Protein AF-A0A800DZL7-F1 (afdb_monomer_lite)

Secondary structure (DSSP, 8-state):
-HHHHHHHHHHHHHHHHHHHHHHHHHHHHHHHHHHHHTT-HHHHHHHHHHHHHT--HHHHHHHHHHHHHHHHTT-HHHHHHHHHHHH-TTSTT--HHHHHHHHHHHHHTT-HHHHHHHHHHHHHT-TTPPP-HHHHHHHHHHHHHH-HHHHHHHHHHHHHT-TTPPP-HHHHHHHHHHHHHTT-HHHHHHHHHHHHHTT-HHHHHHHHHHHHHTT-HHHHHHHHHHHHH--TTPPP-HHHHHHHHHHHHHTT-HHHHHHHHHHHHHTT-HHHHHHHHHHHHTTT-HHHHHHHHHHHHH-BTTB---HHHHHHHHHHHHHTT-GGGGG-

Radius of gyration: 31.74 Å; chains: 1; bounding box: 65×45×94 Å

Structure (mmCIF, N/CA/C/O backbone):
data_AF-A0A800DZL7-F1
#
_entry.id   AF-A0A800DZL7-F1
#
loop_
_atom_site.group_PDB
_atom_site.id
_atom_site.type_symbol
_atom_site.label_atom_id
_atom_site.label_alt_id
_atom_site.label_comp_id
_atom_site.label_asym_id
_atom_site.label_entity_id
_atom_site.label_seq_id
_atom_site.pdbx_PDB_ins_code
_atom_site.Cartn_x
_atom_site.Cartn_y
_atom_site.Cartn_z
_atom_site.occupancy
_atom_site.B_iso_or_equiv
_atom_site.auth_seq_id
_atom_site.auth_comp_id
_atom_site.auth_asym_id
_atom_site.auth_atom_id
_atom_site.pdbx_PDB_model_num
ATOM 1 N N . MET A 1 1 ? 22.123 23.730 63.804 1.00 57.53 1 MET A N 1
ATOM 2 C CA . MET A 1 1 ? 20.716 24.198 63.753 1.00 57.53 1 MET A CA 1
ATOM 3 C C . MET A 1 1 ? 20.260 24.620 62.349 1.00 57.53 1 MET A C 1
ATOM 5 O O . MET A 1 1 ? 19.325 24.005 61.858 1.00 57.53 1 MET A O 1
ATOM 9 N N . LYS A 1 2 ? 20.933 25.543 61.631 1.00 54.91 2 LYS A N 1
ATOM 10 C CA . LYS A 1 2 ? 20.527 25.976 60.264 1.00 54.91 2 LYS A CA 1
ATOM 11 C C . LYS A 1 2 ? 20.339 24.848 59.225 1.00 54.91 2 LYS A C 1
ATOM 13 O O . LYS A 1 2 ? 19.338 24.850 58.524 1.00 54.91 2 LYS A O 1
ATOM 18 N N . LYS A 1 3 ? 21.238 23.854 59.152 1.00 55.12 3 LYS A N 1
ATOM 19 C CA . LYS A 1 3 ? 21.110 22.718 58.206 1.00 55.12 3 LYS A CA 1
ATOM 20 C C . LYS A 1 3 ? 19.902 21.808 58.489 1.00 55.12 3 LYS A C 1
ATOM 22 O O . LYS A 1 3 ? 19.304 21.286 57.559 1.00 55.12 3 LYS A O 1
ATOM 27 N N . MET A 1 4 ? 19.523 21.662 59.760 1.00 58.34 4 MET A N 1
ATOM 28 C CA . MET A 1 4 ? 18.377 20.844 60.182 1.00 58.34 4 MET A CA 1
ATOM 29 C C . MET A 1 4 ? 17.045 21.539 59.857 1.00 58.34 4 MET A C 1
ATOM 31 O O . MET A 1 4 ? 16.086 20.893 59.456 1.00 58.34 4 MET A O 1
ATOM 35 N N . MET A 1 5 ? 17.019 22.873 59.950 1.00 59.81 5 MET A N 1
ATOM 36 C CA . MET A 1 5 ? 15.856 23.700 59.614 1.00 59.81 5 MET A CA 1
ATOM 37 C C . MET A 1 5 ? 15.580 23.747 58.099 1.00 59.81 5 MET A C 1
ATOM 39 O O . MET A 1 5 ? 14.427 23.688 57.687 1.00 59.81 5 MET A O 1
ATOM 43 N N . ILE A 1 6 ? 16.635 23.775 57.270 1.00 62.50 6 ILE A N 1
ATOM 44 C CA . ILE A 1 6 ? 16.523 23.716 55.799 1.00 62.50 6 ILE A CA 1
ATOM 45 C C . ILE A 1 6 ? 15.991 22.347 55.341 1.00 62.50 6 ILE A C 1
ATOM 47 O O . ILE A 1 6 ? 15.127 22.287 54.470 1.00 62.50 6 ILE A O 1
ATOM 51 N N . GLY A 1 7 ? 16.453 21.253 55.960 1.00 61.91 7 GLY A N 1
ATOM 52 C CA . GLY A 1 7 ? 15.942 19.906 55.678 1.00 61.91 7 GLY A CA 1
ATOM 53 C C . GLY A 1 7 ? 14.458 19.741 56.023 1.00 61.91 7 GLY A C 1
ATOM 54 O O . GLY A 1 7 ? 13.716 19.150 55.245 1.00 61.91 7 GLY A O 1
ATOM 55 N N . LEU A 1 8 ? 14.002 20.321 57.140 1.00 66.06 8 LEU A N 1
ATOM 56 C CA . LEU A 1 8 ? 12.592 20.274 57.542 1.00 66.06 8 LEU A CA 1
ATOM 57 C C . LEU A 1 8 ? 11.688 21.077 56.587 1.00 66.06 8 LEU A C 1
ATOM 59 O O . LEU A 1 8 ? 10.610 20.608 56.237 1.00 66.06 8 LEU A O 1
ATOM 63 N N . MET A 1 9 ? 12.134 22.252 56.122 1.00 65.31 9 MET A N 1
ATOM 64 C CA . MET A 1 9 ? 11.382 23.068 55.153 1.00 65.31 9 MET A CA 1
ATOM 65 C C . MET A 1 9 ? 11.230 22.383 53.788 1.00 65.31 9 MET A C 1
ATOM 67 O O . MET A 1 9 ? 10.150 22.447 53.211 1.00 65.31 9 MET A O 1
ATOM 71 N N . LEU A 1 10 ? 12.268 21.693 53.299 1.00 67.69 10 LEU A N 1
ATOM 72 C CA . LEU A 1 10 ? 12.213 20.935 52.038 1.00 67.69 10 LEU A CA 1
ATOM 73 C C . LEU A 1 10 ? 11.258 19.737 52.114 1.00 67.69 10 LEU A C 1
ATOM 75 O O . LEU A 1 10 ? 10.562 19.427 51.153 1.00 67.69 10 LEU A O 1
ATOM 79 N N . ILE A 1 11 ? 11.201 19.066 53.266 1.00 71.56 11 ILE A N 1
ATOM 80 C CA . ILE A 1 11 ? 10.245 17.978 53.484 1.00 71.56 11 ILE A CA 1
ATOM 81 C C . ILE A 1 11 ? 8.822 18.547 53.481 1.00 71.56 11 ILE A C 1
ATOM 83 O O . ILE A 1 11 ? 7.973 18.058 52.745 1.00 71.56 11 ILE A O 1
ATOM 87 N N . VAL A 1 12 ? 8.565 19.626 54.225 1.00 74.44 12 VAL A N 1
ATOM 88 C CA . VAL A 1 12 ? 7.239 20.264 54.265 1.00 74.44 12 VAL A CA 1
ATOM 89 C C . VAL A 1 12 ? 6.797 20.759 52.880 1.00 74.44 12 VAL A C 1
ATOM 91 O O . VAL A 1 12 ? 5.634 20.566 52.532 1.00 74.44 12 VAL A O 1
ATOM 94 N N . SER A 1 13 ? 7.694 21.319 52.057 1.00 70.44 13 SER A N 1
ATOM 95 C CA . SER A 1 13 ? 7.347 21.754 50.694 1.00 70.44 13 SER A CA 1
ATOM 96 C C . SER A 1 13 ? 7.010 20.584 49.765 1.00 70.44 13 SER A C 1
ATOM 98 O O . SER A 1 13 ? 6.027 20.663 49.038 1.00 70.44 13 SER A O 1
ATOM 100 N N . LEU A 1 14 ? 7.745 19.468 49.836 1.00 70.50 14 LEU A N 1
ATOM 101 C CA . LEU A 1 14 ? 7.450 18.257 49.053 1.00 70.50 14 LEU A CA 1
ATOM 102 C C . LEU A 1 14 ? 6.127 17.591 49.482 1.00 70.50 14 LEU A C 1
ATOM 104 O O . LEU A 1 14 ? 5.354 17.106 48.650 1.00 70.50 14 LEU A O 1
ATOM 108 N N . TYR A 1 15 ? 5.826 17.588 50.784 1.00 68.38 15 TYR A N 1
ATOM 109 C CA . TYR A 1 15 ? 4.534 17.121 51.297 1.00 68.38 15 TYR A CA 1
ATOM 110 C C . TYR A 1 15 ? 3.379 18.052 50.880 1.00 68.38 15 TYR A C 1
ATOM 112 O O . TYR A 1 15 ? 2.300 17.571 50.534 1.00 68.38 15 TYR A O 1
ATOM 120 N N . ALA A 1 16 ? 3.596 19.368 50.847 1.00 67.12 16 ALA A N 1
ATOM 121 C CA . ALA A 1 16 ? 2.608 20.331 50.360 1.00 67.12 16 ALA A CA 1
ATOM 122 C C . ALA A 1 16 ? 2.360 20.196 48.844 1.00 67.12 16 ALA A C 1
ATOM 124 O O . ALA A 1 16 ? 1.215 20.166 48.404 1.00 67.12 16 ALA A O 1
ATOM 125 N N . GLU A 1 17 ? 3.408 20.035 48.034 1.00 70.25 17 GLU A N 1
ATOM 126 C CA . GLU A 1 17 ? 3.272 19.828 46.585 1.00 70.25 17 GLU A CA 1
ATOM 127 C C . GLU A 1 17 ? 2.524 18.528 46.259 1.00 70.25 17 GLU A C 1
ATOM 129 O O . GLU A 1 17 ? 1.597 18.532 45.448 1.00 70.25 17 GLU A O 1
ATOM 134 N N . SER A 1 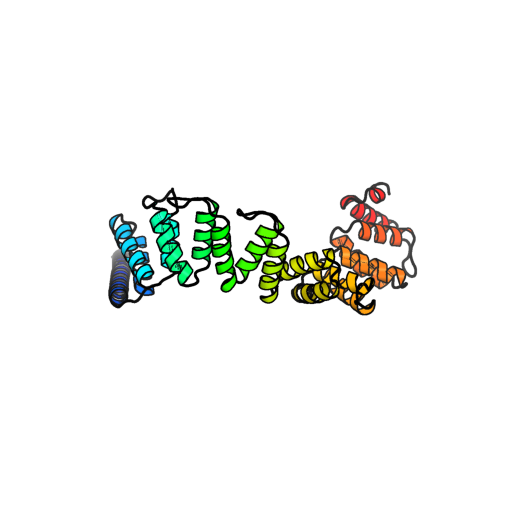18 ? 2.855 17.427 46.941 1.00 71.38 18 SER A N 1
ATOM 135 C CA . SER A 1 18 ? 2.186 16.134 46.727 1.00 71.38 18 SER A CA 1
ATOM 136 C C . SER A 1 18 ? 0.716 16.119 47.168 1.00 71.38 18 SER A C 1
ATOM 138 O O . SER A 1 18 ? -0.113 15.462 46.531 1.00 71.38 18 SER A O 1
ATOM 140 N N . THR A 1 19 ? 0.357 16.861 48.221 1.00 74.44 19 THR A N 1
ATOM 141 C CA . THR A 1 19 ? -1.041 17.005 48.667 1.00 74.44 19 THR A CA 1
ATOM 142 C C . THR A 1 19 ? -1.856 17.867 47.706 1.00 74.44 19 THR A C 1
ATOM 144 O O . THR A 1 19 ? -2.935 17.440 47.290 1.00 74.44 19 THR A O 1
ATOM 147 N N . ILE A 1 20 ? -1.310 18.999 47.252 1.00 75.50 20 ILE A N 1
ATOM 148 C CA . ILE A 1 20 ? -1.941 19.858 46.236 1.00 75.50 20 ILE A CA 1
ATOM 149 C C . ILE A 1 20 ? -2.142 19.093 44.919 1.00 75.50 20 ILE A C 1
ATOM 151 O O . ILE A 1 20 ? -3.197 19.188 44.286 1.00 75.50 20 ILE A O 1
ATOM 155 N N . GLU A 1 21 ? -1.160 18.293 44.494 1.00 76.62 21 GLU A N 1
ATOM 156 C CA . GLU A 1 21 ? -1.277 17.485 43.278 1.00 76.62 21 GLU A CA 1
ATOM 157 C C . GLU A 1 21 ? -2.386 16.424 43.399 1.00 76.62 21 GLU A C 1
ATOM 159 O O . GLU A 1 21 ? -3.139 16.189 42.446 1.00 76.62 21 GLU A O 1
ATOM 164 N N . LYS A 1 22 ? -2.527 15.802 44.575 1.00 78.12 22 LYS A N 1
ATOM 165 C CA . LYS A 1 22 ? -3.587 14.826 44.851 1.00 78.12 22 LYS A CA 1
ATOM 166 C C . LYS A 1 22 ? -4.975 15.476 44.846 1.00 78.12 22 LYS A C 1
ATOM 168 O O . LYS A 1 22 ? -5.872 14.968 44.172 1.00 78.12 22 LYS A O 1
ATOM 173 N N . GLU A 1 23 ? -5.140 16.616 45.512 1.00 79.94 23 GLU A N 1
ATOM 174 C CA . GLU A 1 23 ? -6.406 17.362 45.533 1.00 79.94 23 GLU A CA 1
ATOM 175 C C . GLU A 1 23 ? -6.825 17.8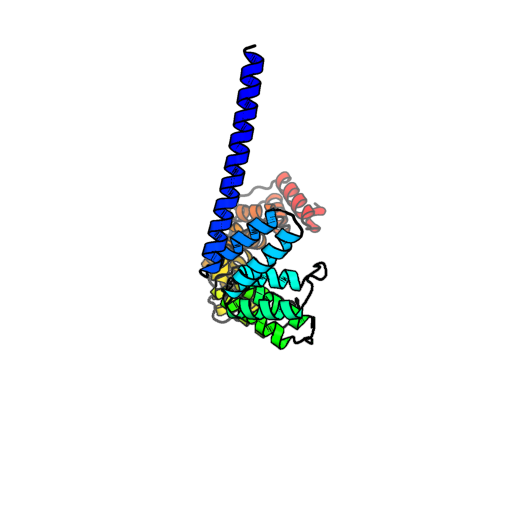31 44.135 1.00 79.94 23 GLU A C 1
ATOM 177 O O . GLU A 1 23 ? -7.992 17.701 43.751 1.00 79.94 23 GLU A O 1
ATOM 182 N N . ASN A 1 24 ? -5.871 18.308 43.331 1.00 83.50 24 ASN A N 1
ATOM 183 C CA . ASN A 1 24 ? -6.133 18.705 41.950 1.00 83.50 24 ASN A CA 1
ATOM 184 C C . ASN A 1 24 ? -6.615 17.524 41.096 1.00 83.50 24 ASN A C 1
ATOM 186 O O . ASN A 1 24 ? -7.578 17.674 40.339 1.00 83.50 24 ASN A O 1
ATOM 190 N N . LYS A 1 25 ? -6.015 16.334 41.252 1.00 84.94 25 LYS A N 1
ATOM 191 C CA . LYS A 1 25 ? -6.455 15.110 40.556 1.00 84.94 25 LYS A CA 1
ATOM 192 C C . LYS A 1 25 ? -7.877 14.698 40.951 1.00 84.94 25 LYS A C 1
ATOM 194 O O . LYS A 1 25 ? -8.654 14.307 40.080 1.00 84.94 25 LYS A O 1
ATOM 199 N N . GLU A 1 26 ? -8.241 14.811 42.228 1.00 87.88 26 GLU A N 1
ATOM 200 C CA . GLU A 1 26 ? -9.597 14.506 42.709 1.00 87.88 26 GLU A CA 1
ATOM 201 C C . GLU A 1 26 ? -10.636 15.540 42.254 1.00 87.88 26 GLU A C 1
ATOM 203 O O . GLU A 1 26 ? -11.777 15.190 41.944 1.00 87.88 26 GLU A O 1
ATOM 208 N N . ARG A 1 27 ? -10.269 16.824 42.196 1.00 90.94 27 ARG A N 1
ATOM 209 C CA . ARG A 1 27 ? -11.144 17.883 41.672 1.00 90.94 27 ARG A CA 1
ATOM 210 C C . ARG A 1 27 ? -11.401 17.706 40.176 1.00 90.94 27 ARG A C 1
ATOM 212 O O . ARG A 1 27 ? -12.535 17.858 39.730 1.00 90.94 27 ARG A O 1
ATOM 219 N N . GLU A 1 28 ? -10.364 17.363 39.419 1.00 92.00 28 GLU A N 1
ATOM 220 C CA . GLU A 1 28 ? -10.464 17.077 37.988 1.00 92.00 28 GLU A CA 1
ATOM 221 C C . GLU A 1 28 ? -11.344 15.846 37.720 1.00 92.00 28 GLU A C 1
ATOM 223 O O . GLU A 1 28 ? -12.203 15.889 36.840 1.00 92.00 28 GLU A O 1
ATOM 228 N N . LEU A 1 29 ? -11.187 14.773 38.508 1.00 93.88 29 LEU A N 1
ATOM 229 C CA . LEU A 1 29 ? -12.052 13.595 38.416 1.00 93.88 29 LEU A CA 1
ATOM 230 C C . LEU A 1 29 ? -13.522 13.972 38.639 1.00 93.88 29 LEU A C 1
ATOM 232 O O . LEU A 1 29 ? -14.341 13.706 37.763 1.00 93.88 29 LEU A O 1
ATOM 236 N N . ARG A 1 30 ? -13.837 14.678 39.733 1.00 94.88 30 ARG A N 1
ATOM 237 C CA . ARG A 1 30 ? -15.207 15.134 40.036 1.00 94.88 30 ARG A CA 1
ATOM 238 C C . ARG A 1 30 ? -15.816 15.978 38.916 1.00 94.88 30 ARG A C 1
ATOM 240 O O . ARG A 1 30 ? -17.006 15.863 38.625 1.00 94.88 30 ARG A O 1
ATOM 247 N N . LEU A 1 31 ? -15.008 16.814 38.263 1.00 96.44 31 LEU A N 1
ATOM 248 C CA . LEU A 1 31 ? -15.451 17.592 37.108 1.00 96.44 31 LEU A CA 1
ATOM 249 C C . LEU A 1 31 ? -15.840 16.686 35.931 1.00 96.44 31 LEU A C 1
ATOM 251 O O . LEU A 1 31 ? -16.897 16.889 35.332 1.00 96.44 31 LEU A O 1
ATOM 255 N N . TYR A 1 32 ? -15.021 15.682 35.610 1.00 97.31 32 TYR A N 1
ATOM 256 C CA . TYR A 1 32 ? -15.339 14.728 34.547 1.00 97.31 32 TYR A CA 1
ATOM 257 C C . TYR A 1 32 ? -16.573 13.885 34.862 1.00 97.31 32 TYR A C 1
ATOM 259 O O . TYR A 1 32 ? -17.380 13.637 33.970 1.00 97.31 32 TYR A O 1
ATOM 267 N N . GLU A 1 33 ? -16.757 13.471 36.114 1.00 97.31 33 GLU A N 1
ATOM 268 C CA . GLU A 1 33 ? -17.947 12.726 36.531 1.00 97.31 33 GLU A CA 1
ATOM 269 C C . GLU A 1 33 ? -19.221 13.545 36.341 1.00 97.31 33 GLU A C 1
ATOM 271 O O . GLU A 1 33 ? -20.186 13.049 35.759 1.00 97.31 33 GLU A O 1
ATOM 276 N N . LYS A 1 34 ? -19.200 14.814 36.762 1.00 97.62 34 LYS A N 1
ATOM 277 C CA . LYS A 1 34 ? -20.323 15.734 36.575 1.00 97.62 34 LYS A CA 1
ATOM 278 C C . LYS A 1 34 ? -20.653 15.918 35.093 1.00 97.62 34 LYS A C 1
ATOM 280 O O . LYS A 1 34 ? -21.787 15.707 34.682 1.00 97.62 34 LYS A O 1
ATOM 285 N N . GLN A 1 35 ? -19.654 16.230 34.271 1.00 97.81 35 GLN A N 1
ATOM 286 C CA . GLN A 1 35 ? -19.853 16.398 32.828 1.00 97.81 35 GLN A CA 1
ATOM 287 C C . GLN A 1 35 ? -20.337 15.105 32.155 1.00 97.81 35 GLN A C 1
ATOM 289 O O . GLN A 1 35 ? -21.132 15.148 31.220 1.00 97.81 35 GLN A O 1
ATOM 294 N N . CYS A 1 36 ? -19.884 13.943 32.629 1.00 97.69 36 CYS A N 1
ATOM 295 C CA . CYS A 1 36 ? -20.374 12.654 32.155 1.00 97.69 36 CYS A CA 1
ATOM 296 C C . CYS A 1 36 ? -21.868 12.465 32.461 1.00 97.69 36 CYS A C 1
ATOM 298 O O . CYS A 1 36 ? -22.617 12.014 31.596 1.00 97.69 36 CYS A O 1
ATOM 300 N N . GLN A 1 37 ? -22.319 12.841 33.663 1.00 96.44 37 GLN A N 1
ATOM 301 C CA . GLN A 1 37 ? -23.742 12.822 34.031 1.00 96.44 37 GLN A CA 1
ATOM 302 C C . GLN A 1 37 ? -24.576 13.784 33.173 1.00 96.44 37 GLN A C 1
ATOM 304 O O . GLN A 1 37 ? -25.724 13.485 32.865 1.00 96.44 37 GLN A O 1
ATOM 309 N N . GLU A 1 38 ? -23.979 14.889 32.728 1.00 97.06 38 GLU A N 1
ATOM 310 C CA . GLU A 1 38 ? -24.576 15.858 31.797 1.00 97.06 38 GLU A CA 1
ATOM 311 C C . GLU A 1 38 ? -24.555 15.385 30.325 1.00 97.06 38 GLU A C 1
ATOM 313 O O . GLU A 1 38 ? -24.926 16.135 29.425 1.00 97.06 38 GLU A O 1
ATOM 318 N N . GLY A 1 39 ? -24.134 14.143 30.051 1.00 96.62 39 GLY A N 1
ATOM 319 C CA . GLY A 1 39 ? -24.156 13.550 28.710 1.00 96.62 39 GLY A CA 1
ATOM 320 C C . GLY A 1 39 ? -22.896 13.800 27.875 1.00 96.62 39 GLY A C 1
ATOM 321 O O . GLY A 1 39 ? -22.897 13.559 26.668 1.00 96.62 39 GLY A O 1
ATOM 322 N N . ASN A 1 40 ? -21.794 14.253 28.480 1.00 97.75 40 ASN A N 1
ATOM 323 C CA . ASN A 1 40 ? -20.531 14.429 27.767 1.00 97.75 40 ASN A CA 1
ATOM 324 C C . ASN A 1 40 ? -19.749 13.105 27.668 1.00 97.75 40 ASN A C 1
ATOM 326 O O . ASN A 1 40 ? -19.073 12.681 28.610 1.00 97.75 40 ASN A O 1
ATOM 330 N N . ALA A 1 41 ? -19.777 12.486 26.484 1.00 97.19 41 ALA A N 1
ATOM 331 C CA . ALA A 1 41 ? -19.113 11.209 26.219 1.00 97.19 41 ALA A CA 1
ATOM 332 C C . ALA A 1 41 ? -17.593 11.240 26.473 1.00 97.19 41 ALA A C 1
ATOM 334 O O . ALA A 1 41 ? -17.028 10.289 27.023 1.00 97.19 41 ALA A O 1
ATOM 335 N N . THR A 1 42 ? -16.934 12.359 26.140 1.00 97.12 42 THR A N 1
ATOM 336 C CA . THR A 1 42 ? -15.489 12.544 26.351 1.00 97.12 42 THR A CA 1
ATOM 337 C C . THR A 1 42 ? -15.163 12.647 27.839 1.00 97.12 42 THR A C 1
ATOM 339 O O . THR A 1 42 ? -14.147 12.117 28.290 1.00 97.12 42 THR A O 1
ATOM 342 N N . ALA A 1 43 ? -16.018 13.302 28.625 1.00 97.56 43 ALA A N 1
ATOM 343 C CA . ALA A 1 43 ? -15.852 13.372 30.070 1.00 97.56 43 ALA A CA 1
ATOM 344 C C . ALA A 1 43 ? -16.026 11.994 30.722 1.00 97.56 43 ALA A C 1
ATOM 346 O O . ALA A 1 43 ? -15.202 11.616 31.553 1.00 97.56 43 ALA A O 1
ATOM 347 N N . CYS A 1 44 ? -17.003 11.195 30.272 1.00 98.00 44 CYS A N 1
ATOM 348 C CA . CYS A 1 44 ? -17.133 9.801 30.704 1.00 98.00 44 CYS A CA 1
ATOM 349 C C . CYS A 1 44 ? -15.857 8.998 30.413 1.00 98.00 44 CYS A C 1
ATOM 351 O O . CYS A 1 44 ? -15.335 8.322 31.299 1.00 98.00 44 CYS A O 1
ATOM 353 N N . TYR A 1 45 ? -15.296 9.120 29.205 1.00 97.38 45 TYR A N 1
ATOM 354 C CA . TYR A 1 45 ? -14.030 8.471 28.862 1.00 97.38 45 TYR A CA 1
ATOM 355 C C . TYR A 1 45 ? -12.885 8.905 29.791 1.00 97.38 45 TYR A C 1
ATOM 357 O O . TYR A 1 45 ? -12.170 8.060 30.336 1.00 97.38 45 TYR A O 1
ATOM 365 N N . LYS A 1 46 ? -12.725 10.215 30.019 1.00 97.00 46 LYS A N 1
ATOM 366 C CA . 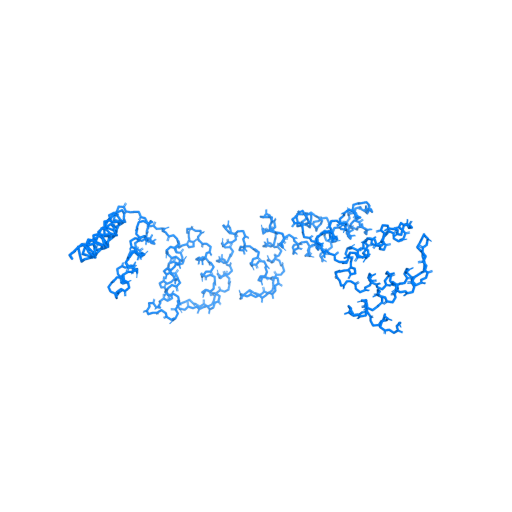LYS A 1 46 ? -11.668 10.762 30.883 1.00 97.00 46 LYS A CA 1
ATOM 367 C C . LYS A 1 46 ? -11.812 10.314 32.340 1.00 97.00 46 LYS A C 1
ATOM 369 O O . LYS A 1 46 ? -10.806 9.940 32.945 1.00 97.00 46 LYS A O 1
ATOM 374 N N . ALA A 1 47 ? -13.031 10.282 32.879 1.00 96.81 47 ALA A N 1
ATOM 375 C CA . ALA A 1 47 ? -13.306 9.718 34.200 1.00 96.81 47 ALA A CA 1
ATOM 376 C C . ALA A 1 47 ? -12.891 8.237 34.260 1.00 96.81 47 ALA A C 1
ATOM 378 O O . ALA A 1 47 ? -12.144 7.837 35.154 1.00 96.81 47 ALA A O 1
ATOM 379 N N . GLY A 1 48 ? -13.262 7.440 33.251 1.00 95.69 48 GLY A N 1
ATOM 380 C CA . GLY A 1 48 ? -12.864 6.033 33.167 1.00 95.69 48 GLY A CA 1
ATOM 381 C C . GLY A 1 48 ? -11.343 5.823 33.128 1.00 95.69 48 GLY A C 1
ATOM 382 O O . GLY A 1 48 ? -10.814 4.935 33.802 1.00 95.69 48 GLY A O 1
ATOM 383 N N . VAL A 1 49 ? -10.604 6.675 32.411 1.00 94.94 49 VAL A N 1
ATOM 384 C CA . VAL A 1 49 ? -9.129 6.647 32.400 1.00 94.94 49 VAL A CA 1
ATOM 385 C C . VAL A 1 49 ? -8.553 6.949 33.786 1.00 94.94 49 VAL A C 1
ATOM 387 O O . VAL A 1 49 ? -7.658 6.239 34.241 1.00 94.94 49 VAL A O 1
ATOM 390 N N . LYS A 1 50 ? -9.079 7.954 34.496 1.00 94.19 50 LYS A N 1
ATOM 391 C CA . LYS A 1 50 ? -8.617 8.298 35.852 1.00 94.19 50 LYS A CA 1
ATOM 392 C C . LYS A 1 50 ? -8.838 7.145 36.833 1.00 94.19 50 LYS A C 1
ATOM 394 O O . LYS A 1 50 ? -7.921 6.818 37.579 1.00 94.19 50 LYS A O 1
ATOM 399 N N . TYR A 1 51 ? -9.991 6.482 36.770 1.00 93.56 51 TYR A N 1
ATOM 400 C CA . TYR A 1 51 ? -10.271 5.287 37.570 1.00 93.56 51 TYR A CA 1
ATOM 401 C C . TYR A 1 51 ? -9.378 4.092 37.210 1.00 93.56 51 TYR A C 1
ATOM 403 O O . TYR A 1 51 ? -8.941 3.360 38.095 1.00 93.56 51 TYR A O 1
ATOM 411 N N . THR A 1 52 ? -9.028 3.926 35.931 1.00 90.56 52 THR A N 1
ATOM 412 C CA . THR A 1 52 ? -8.065 2.897 35.499 1.00 90.56 52 THR A CA 1
ATOM 413 C C . THR A 1 52 ? -6.684 3.139 36.115 1.00 90.56 52 THR A C 1
ATOM 415 O O . THR A 1 52 ? -6.044 2.202 36.592 1.00 90.56 52 THR A O 1
ATOM 418 N N . ASN A 1 53 ? -6.248 4.401 36.165 1.00 88.25 53 ASN A N 1
ATOM 419 C CA . ASN A 1 53 ? -4.937 4.792 36.688 1.00 88.25 53 ASN A CA 1
ATOM 420 C C . ASN A 1 53 ? -4.792 4.614 38.206 1.00 88.25 53 ASN A C 1
ATOM 422 O O . ASN A 1 53 ? -3.671 4.606 38.702 1.00 88.25 53 ASN A O 1
ATOM 426 N N . GLN A 1 54 ? -5.893 4.449 38.946 1.00 87.94 54 GLN A N 1
ATOM 427 C CA . GLN A 1 54 ? -5.838 4.103 40.371 1.00 87.94 54 GLN A CA 1
ATOM 428 C C . GLN A 1 54 ? -5.340 2.668 40.603 1.00 87.94 54 GLN A C 1
ATOM 430 O O . GLN A 1 54 ? -4.969 2.331 41.722 1.00 87.94 54 GLN A O 1
ATOM 435 N N . ALA A 1 55 ? -5.333 1.819 39.566 1.00 85.00 55 ALA A N 1
ATOM 436 C CA . ALA A 1 55 ? -4.840 0.440 39.598 1.00 85.00 55 ALA A CA 1
ATOM 437 C C . ALA A 1 55 ? -5.498 -0.481 40.654 1.00 85.00 55 ALA A C 1
ATOM 439 O O . ALA A 1 55 ? -5.002 -1.575 40.923 1.00 85.00 55 ALA A O 1
ATOM 440 N N . THR A 1 56 ? -6.652 -0.099 41.208 1.00 90.19 56 THR A N 1
ATOM 441 C CA . THR A 1 56 ? -7.432 -0.927 42.140 1.00 90.19 56 THR A CA 1
ATOM 442 C C . THR A 1 56 ? -8.426 -1.827 41.394 1.00 90.19 56 THR A C 1
ATOM 444 O O . THR A 1 56 ? -8.746 -1.611 40.221 1.00 90.19 56 THR A O 1
ATOM 447 N N . ILE A 1 57 ? -8.914 -2.888 42.048 1.00 86.31 57 ILE A N 1
ATOM 448 C CA . ILE A 1 57 ? -9.977 -3.744 41.483 1.00 86.31 57 ILE A CA 1
ATOM 449 C C . ILE A 1 57 ? -11.264 -2.928 41.300 1.00 86.31 57 ILE A C 1
ATOM 451 O O . ILE A 1 57 ? -11.855 -2.947 40.221 1.00 86.31 57 ILE A O 1
ATOM 455 N N . GLU A 1 58 ? -11.642 -2.161 42.322 1.00 90.62 58 GLU A N 1
ATOM 456 C CA . GLU A 1 58 ? -12.810 -1.280 42.302 1.00 90.62 58 GLU A CA 1
ATOM 457 C C . GLU A 1 58 ? -12.677 -0.181 41.243 1.00 90.62 58 GLU A C 1
ATOM 459 O O . GLU A 1 58 ? -13.569 -0.014 40.417 1.00 90.62 58 GLU A O 1
ATOM 464 N N . GLY A 1 59 ? -11.520 0.485 41.162 1.00 89.69 59 GLY A N 1
ATOM 465 C CA . GLY A 1 59 ? -11.246 1.498 40.143 1.00 89.69 59 GLY A CA 1
ATOM 466 C C . GLY A 1 59 ? -11.370 0.934 38.729 1.00 89.69 59 GLY A C 1
ATOM 467 O O . GLY A 1 59 ? -12.004 1.540 37.872 1.00 89.69 59 GLY A O 1
ATOM 468 N N . ARG A 1 60 ? -10.876 -0.284 38.474 1.00 88.69 60 ARG A N 1
ATOM 469 C CA . ARG A 1 60 ? -11.069 -0.952 37.175 1.00 88.69 60 ARG A CA 1
ATOM 470 C C . ARG A 1 60 ? -12.535 -1.287 36.880 1.00 88.69 60 ARG A C 1
ATOM 472 O O . ARG A 1 60 ? -12.933 -1.234 35.716 1.00 88.69 60 ARG A O 1
ATOM 479 N N . ALA A 1 61 ? -13.336 -1.637 37.886 1.00 91.19 61 ALA A N 1
ATOM 480 C CA . ALA A 1 61 ? -14.771 -1.863 37.713 1.00 91.19 61 ALA A CA 1
ATOM 481 C C . ALA A 1 61 ? -15.509 -0.550 37.401 1.00 91.19 61 ALA A C 1
ATOM 483 O O . ALA A 1 61 ? -16.236 -0.479 36.411 1.00 91.19 61 ALA A O 1
ATOM 484 N N . THR A 1 62 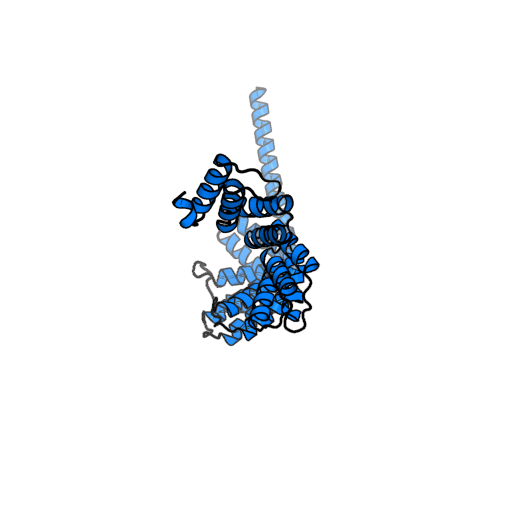? -15.242 0.507 38.167 1.00 94.62 62 THR A N 1
ATOM 485 C CA . THR A 1 62 ? -15.822 1.842 37.968 1.00 94.62 62 THR A CA 1
ATOM 486 C C . THR A 1 62 ? -15.425 2.433 36.618 1.00 94.62 62 THR A C 1
ATOM 488 O O . THR A 1 62 ? -16.277 2.949 35.893 1.00 94.62 62 THR A O 1
ATOM 491 N N . ALA A 1 63 ? -14.161 2.276 36.214 1.00 94.88 63 ALA A N 1
ATOM 492 C CA . ALA A 1 63 ? -13.684 2.678 34.896 1.00 94.88 63 ALA A CA 1
ATOM 493 C C . ALA A 1 63 ? -14.506 2.048 33.769 1.00 94.88 63 ALA A C 1
ATOM 495 O O . ALA A 1 63 ? -14.883 2.725 32.814 1.00 94.88 63 ALA A O 1
ATOM 496 N N . PHE A 1 64 ? -14.820 0.759 33.902 1.00 94.50 64 PHE A N 1
ATOM 497 C CA . PHE A 1 64 ? -15.595 0.024 32.913 1.00 94.50 64 PHE A CA 1
ATOM 498 C C . PHE A 1 64 ? -17.034 0.547 32.796 1.00 94.50 64 PHE A C 1
ATOM 500 O O . PHE A 1 64 ? -17.538 0.692 31.685 1.00 94.50 64 PHE A O 1
ATOM 507 N N . THR A 1 65 ? -17.662 0.922 33.914 1.00 96.06 65 THR A N 1
ATOM 508 C CA . THR A 1 65 ? -18.973 1.595 33.923 1.00 96.06 65 THR A CA 1
ATOM 509 C C . THR A 1 65 ? -18.925 2.936 33.189 1.00 96.06 65 THR A C 1
ATOM 511 O O . THR A 1 65 ? -19.810 3.239 32.389 1.00 96.06 65 THR A O 1
ATOM 514 N N . PHE A 1 66 ? -17.880 3.737 33.412 1.00 97.88 66 PHE A N 1
ATOM 515 C CA . PHE A 1 66 ? -17.693 5.008 32.707 1.00 97.88 66 PHE A CA 1
ATOM 516 C C . PHE A 1 66 ? -17.435 4.827 31.208 1.00 97.88 66 PHE A C 1
ATOM 518 O O . PHE A 1 66 ? -17.954 5.599 30.402 1.00 97.88 66 PHE A O 1
ATOM 525 N N . PHE A 1 67 ? -16.683 3.797 30.814 1.00 97.69 67 PHE A N 1
ATOM 526 C CA . PHE A 1 67 ? -16.493 3.474 29.402 1.00 97.69 67 PHE A CA 1
ATOM 527 C C . PHE A 1 67 ? -17.801 3.050 28.733 1.00 97.69 67 PHE A C 1
ATOM 529 O O . PHE A 1 67 ? -18.072 3.506 27.624 1.00 97.69 67 PHE A O 1
ATOM 536 N N . HIS A 1 68 ? -18.638 2.246 29.397 1.00 97.31 68 HIS A N 1
ATOM 537 C CA . HIS A 1 68 ? -19.969 1.912 28.877 1.00 97.31 68 HIS A CA 1
ATOM 538 C C . HIS A 1 68 ? -20.827 3.160 28.694 1.00 97.31 68 HIS A C 1
ATOM 540 O O . HIS A 1 68 ? -21.307 3.380 27.593 1.00 97.31 68 HIS A O 1
ATOM 546 N N . LYS A 1 69 ? -20.893 4.058 29.687 1.00 97.88 69 LYS A N 1
ATOM 547 C CA . LYS A 1 69 ? -21.605 5.343 29.542 1.00 97.88 69 LYS A CA 1
ATOM 548 C C . LYS A 1 69 ? -21.082 6.190 28.378 1.00 97.88 69 LYS A C 1
ATOM 550 O O . LYS A 1 69 ? -21.864 6.764 27.629 1.00 97.88 69 LYS A O 1
ATOM 555 N N . SER A 1 70 ? -19.762 6.264 28.209 1.00 98.00 70 SER A N 1
ATOM 556 C CA . SER A 1 70 ? -19.137 6.968 27.082 1.00 98.00 70 SER A CA 1
ATOM 557 C C . SER A 1 70 ? -19.567 6.365 25.739 1.00 98.00 70 SER A C 1
ATOM 559 O O . SER A 1 70 ? -19.996 7.088 24.839 1.00 98.00 70 SER A O 1
ATOM 561 N N . CYS A 1 71 ? -19.548 5.035 25.633 1.00 97.81 71 CYS A N 1
ATOM 562 C CA . CYS A 1 71 ? -20.050 4.323 24.465 1.00 97.81 71 CYS A CA 1
ATOM 563 C C . CYS A 1 71 ? -21.564 4.521 24.257 1.00 97.81 71 CYS A C 1
ATOM 565 O O . CYS A 1 71 ? -22.027 4.689 23.126 1.00 97.81 71 CYS A O 1
ATOM 567 N N . ASP A 1 72 ? -22.359 4.534 25.327 1.00 97.12 72 ASP A N 1
ATOM 568 C CA . ASP A 1 72 ? -23.800 4.794 25.297 1.00 97.12 72 ASP A CA 1
ATOM 569 C C . ASP A 1 72 ? -24.108 6.158 24.680 1.00 97.12 72 ASP A C 1
ATOM 571 O O . ASP A 1 72 ? -24.987 6.251 23.824 1.00 97.12 72 ASP A O 1
ATOM 575 N N . LEU A 1 73 ? -23.265 7.147 24.982 1.00 97.38 73 LEU A N 1
ATOM 576 C CA . LEU A 1 73 ? -23.249 8.496 24.412 1.00 97.38 73 LEU A CA 1
ATOM 577 C C . LEU A 1 73 ? -22.560 8.595 23.033 1.00 97.38 73 LEU A C 1
ATOM 579 O O . LEU A 1 73 ? -22.154 9.679 22.619 1.00 97.38 73 LEU A O 1
ATOM 583 N N . ASN A 1 74 ? -22.458 7.481 22.302 1.00 96.69 74 ASN A N 1
ATOM 584 C CA . ASN A 1 74 ? -21.950 7.388 20.928 1.00 96.69 74 ASN A CA 1
ATOM 585 C C . ASN A 1 74 ? -20.451 7.699 20.744 1.00 96.69 74 ASN A C 1
ATOM 587 O O . ASN A 1 74 ? -20.025 7.994 19.626 1.00 96.69 74 ASN A O 1
ATOM 591 N N . ASP A 1 75 ? -19.625 7.577 21.789 1.00 97.38 75 ASP A N 1
ATOM 592 C CA . ASP A 1 75 ? -18.166 7.572 21.621 1.00 97.38 75 ASP A CA 1
ATOM 593 C C . ASP A 1 75 ? -17.724 6.270 20.930 1.00 97.38 75 ASP A C 1
ATOM 595 O O . ASP A 1 75 ? -17.548 5.220 21.561 1.00 97.38 75 ASP A O 1
ATOM 599 N N . THR A 1 76 ? -17.561 6.328 19.604 1.00 96.38 76 THR A N 1
ATOM 600 C CA . THR A 1 76 ? -17.228 5.146 18.797 1.00 96.38 76 THR A CA 1
ATOM 601 C C . THR A 1 76 ? -15.874 4.560 19.163 1.00 96.38 76 THR A C 1
ATOM 603 O O . THR A 1 76 ? -15.716 3.339 19.159 1.00 96.38 76 THR A O 1
ATOM 606 N N . TYR A 1 77 ? -14.905 5.401 19.536 1.00 95.44 77 TYR A N 1
ATOM 607 C CA . TYR A 1 77 ? -13.576 4.955 19.936 1.00 95.44 77 TYR A CA 1
ATOM 608 C C . TYR A 1 77 ? -13.658 4.091 21.197 1.00 95.44 77 TYR A C 1
ATOM 610 O O . TYR A 1 77 ? -13.068 3.004 21.245 1.00 95.44 77 TYR A O 1
ATOM 618 N N . VAL A 1 78 ? -14.431 4.530 22.194 1.00 97.44 78 VAL A N 1
ATOM 619 C CA . VAL A 1 78 ? -14.634 3.766 23.430 1.00 97.44 78 VAL A CA 1
ATOM 620 C C . VAL A 1 78 ? -15.468 2.513 23.185 1.00 97.44 78 VAL A C 1
ATOM 622 O O . VAL A 1 78 ? -15.062 1.441 23.634 1.00 97.44 78 VAL A O 1
ATOM 625 N N . CYS A 1 79 ? -16.560 2.599 22.421 1.00 97.88 79 CYS A N 1
ATOM 626 C CA . CYS A 1 79 ? -17.355 1.430 22.032 1.00 97.88 79 CYS A CA 1
ATOM 627 C C . CYS A 1 79 ? -16.501 0.349 21.347 1.00 97.88 79 CYS A C 1
ATOM 629 O O . CYS A 1 79 ? -16.550 -0.819 21.730 1.00 97.88 79 CYS A O 1
ATOM 631 N N . THR A 1 80 ? -15.658 0.732 20.385 1.00 96.94 80 THR A N 1
ATOM 632 C CA . THR A 1 80 ? -14.756 -0.187 19.673 1.00 96.94 80 THR A CA 1
ATOM 633 C C . THR A 1 80 ? -13.719 -0.798 20.620 1.00 96.94 80 THR A C 1
ATOM 635 O O . THR A 1 80 ? -13.375 -1.975 20.504 1.00 96.94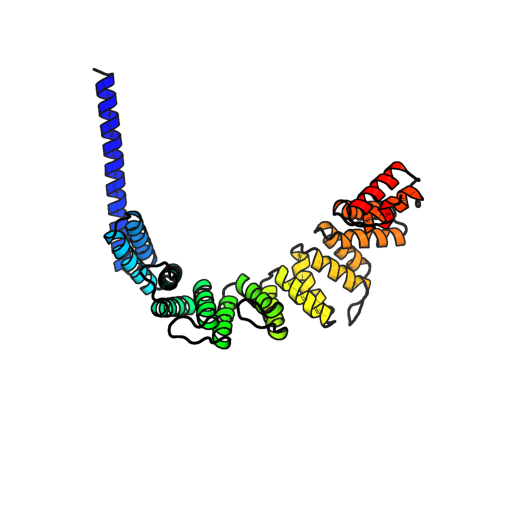 80 THR A O 1
ATOM 638 N N . LYS A 1 81 ? -13.218 -0.033 21.597 1.00 95.94 81 LYS A N 1
ATOM 639 C CA . LYS A 1 81 ? -12.265 -0.535 22.599 1.00 95.94 81 LYS A CA 1
ATOM 640 C C . LYS A 1 81 ? -12.920 -1.507 23.588 1.00 95.94 81 LYS A C 1
ATOM 642 O O . LYS A 1 81 ? -12.306 -2.514 23.950 1.00 95.94 81 LYS A O 1
ATOM 647 N N . LEU A 1 82 ? -14.160 -1.240 23.993 1.00 96.75 82 LEU A N 1
ATOM 648 C CA . LEU A 1 82 ? -14.964 -2.172 24.781 1.00 96.75 82 LEU A CA 1
ATOM 649 C C . LEU A 1 82 ? -15.226 -3.457 23.996 1.00 96.75 82 LEU A C 1
ATOM 651 O O . LEU A 1 82 ? -14.982 -4.535 24.527 1.00 96.75 82 LEU A O 1
ATOM 655 N N . ALA A 1 83 ? -15.619 -3.355 22.725 1.00 97.19 83 ALA A N 1
ATOM 656 C CA . ALA A 1 83 ? -15.840 -4.512 21.864 1.00 97.19 83 ALA A CA 1
ATOM 657 C C . ALA A 1 83 ? -14.597 -5.415 21.785 1.00 97.19 83 ALA A C 1
ATOM 659 O O . ALA A 1 83 ? -14.695 -6.617 22.018 1.00 97.19 83 ALA A O 1
ATOM 660 N N . ARG A 1 84 ? -13.403 -4.839 21.594 1.00 95.44 84 ARG A N 1
ATOM 661 C CA . ARG A 1 84 ? -12.126 -5.584 21.626 1.00 95.44 84 ARG A CA 1
ATOM 662 C C . ARG A 1 84 ? -11.840 -6.244 22.975 1.00 95.44 84 ARG A C 1
ATOM 664 O O . ARG A 1 84 ? -11.274 -7.330 23.032 1.00 95.44 84 ARG A O 1
ATOM 671 N N . THR A 1 85 ? -12.226 -5.590 24.071 1.00 94.44 85 THR A N 1
ATOM 672 C CA . THR A 1 85 ? -12.079 -6.147 25.428 1.00 94.44 85 THR A CA 1
ATOM 673 C C . THR A 1 85 ? -12.986 -7.360 25.630 1.00 94.44 85 THR A C 1
ATOM 675 O O . THR A 1 85 ? -12.586 -8.313 26.292 1.00 94.44 85 THR A O 1
ATOM 678 N N . TYR A 1 86 ? -14.189 -7.322 25.058 1.00 95.81 86 TYR A N 1
ATOM 679 C CA . TYR A 1 86 ? -15.141 -8.428 25.060 1.00 95.81 86 TYR A CA 1
ATOM 680 C C . TYR A 1 86 ? -14.764 -9.550 24.077 1.00 95.81 86 TYR A C 1
ATOM 682 O O . TYR A 1 86 ? -15.075 -10.708 24.319 1.00 95.81 86 TYR A O 1
ATOM 690 N N . GLU A 1 87 ? -14.074 -9.229 22.985 1.00 93.19 87 GLU A N 1
ATOM 691 C CA . GLU A 1 87 ? -13.619 -10.193 21.975 1.00 93.19 87 GLU A CA 1
ATOM 692 C C . GLU A 1 87 ? -12.377 -10.985 22.408 1.00 93.19 87 GLU A C 1
ATOM 694 O O . GLU A 1 87 ? -12.216 -12.143 22.032 1.00 93.19 87 GLU A O 1
ATOM 699 N N . SER A 1 88 ? -11.489 -10.374 23.195 1.00 90.38 88 SER A N 1
ATOM 700 C CA . SER A 1 88 ? -10.240 -11.010 23.618 1.00 90.38 88 SER A CA 1
ATOM 701 C C . SER A 1 88 ? -10.500 -12.178 24.570 1.00 90.38 88 SER A C 1
ATOM 703 O O . SER A 1 88 ? -10.952 -11.976 25.695 1.00 90.38 88 SER A O 1
ATOM 705 N N . ASN A 1 89 ? -10.149 -13.395 24.156 1.00 83.00 89 ASN A N 1
ATOM 706 C CA . ASN A 1 89 ? -10.239 -14.604 24.986 1.00 83.00 89 ASN A CA 1
ATOM 707 C C . ASN A 1 89 ? -9.327 -14.575 26.232 1.00 83.00 89 ASN A C 1
ATOM 709 O O . ASN A 1 89 ? -9.527 -15.355 27.156 1.00 83.00 89 ASN A O 1
ATOM 713 N N . LEU A 1 90 ? -8.353 -13.660 26.283 1.00 82.25 90 LEU A N 1
ATOM 714 C CA . LEU A 1 90 ? -7.499 -13.410 27.451 1.00 82.25 90 LEU A CA 1
ATOM 715 C C . LEU A 1 90 ? -8.143 -12.452 28.468 1.00 82.25 90 LEU A C 1
ATOM 717 O O . LEU A 1 90 ? -7.602 -12.219 29.549 1.00 82.25 90 LEU A O 1
ATOM 721 N N . SER A 1 91 ? -9.276 -11.847 28.116 1.00 83.38 91 SER A N 1
ATOM 722 C CA . SER A 1 91 ? -10.018 -10.943 28.983 1.00 83.38 91 SER A CA 1
ATOM 723 C C . SER A 1 91 ? -10.876 -11.733 29.964 1.00 83.38 91 SER A C 1
ATOM 725 O O . SER A 1 91 ? -11.666 -12.585 29.567 1.00 83.38 91 SER A O 1
ATOM 727 N N . THR A 1 92 ? -10.847 -11.360 31.246 1.00 86.94 92 THR A N 1
ATOM 728 C CA . THR A 1 92 ? -11.830 -11.852 32.234 1.00 86.94 92 THR A CA 1
ATOM 729 C C . THR A 1 92 ? -13.263 -11.414 31.916 1.00 86.94 92 THR A C 1
ATOM 731 O O . THR A 1 92 ? -14.208 -11.843 32.572 1.00 86.94 92 THR A O 1
ATOM 734 N N . ARG A 1 93 ? -13.426 -10.530 30.925 1.00 87.88 93 ARG A N 1
ATOM 735 C CA . ARG A 1 93 ? -14.703 -10.041 30.414 1.00 87.88 93 ARG A CA 1
ATOM 736 C C . ARG A 1 93 ? -15.002 -10.581 29.017 1.00 87.88 93 ARG A C 1
ATOM 738 O O . ARG A 1 93 ? -15.746 -9.924 28.308 1.00 87.88 93 ARG A O 1
ATOM 745 N N . TYR A 1 94 ? -14.408 -11.695 28.596 1.00 91.62 94 TYR A N 1
ATOM 746 C CA . TYR A 1 94 ? -14.713 -12.301 27.301 1.00 91.62 94 TYR A CA 1
ATOM 747 C C . TYR A 1 94 ? -16.223 -12.571 27.158 1.00 91.62 94 TYR A C 1
ATOM 749 O O . TYR A 1 94 ? -16.819 -13.264 27.979 1.00 91.62 94 TYR A O 1
ATOM 757 N N . ASP A 1 95 ? -16.835 -11.979 26.135 1.00 95.19 95 ASP A N 1
ATOM 758 C CA . ASP A 1 95 ? -18.233 -12.157 25.733 1.00 95.19 95 ASP A CA 1
ATOM 759 C C . ASP A 1 95 ? -18.373 -11.659 24.289 1.00 95.19 95 ASP A C 1
ATOM 761 O O . ASP A 1 95 ? -18.619 -10.480 24.010 1.00 95.19 95 ASP A O 1
ATOM 765 N N . ILE A 1 96 ? -18.159 -12.566 23.342 1.00 94.44 96 ILE A N 1
ATOM 766 C CA . ILE A 1 96 ? -18.150 -12.240 21.915 1.00 94.44 96 ILE A CA 1
ATOM 767 C C . ILE A 1 96 ? -19.495 -11.672 21.429 1.00 94.44 96 ILE A C 1
ATOM 769 O O . ILE A 1 96 ? -19.509 -10.803 20.561 1.00 94.44 96 ILE A O 1
ATOM 773 N N . ASN A 1 97 ? -20.624 -12.052 22.032 1.00 94.94 97 ASN A N 1
ATOM 774 C CA . ASN A 1 97 ? -21.938 -11.537 21.640 1.00 94.94 97 ASN A CA 1
ATOM 775 C C . ASN A 1 97 ? -22.118 -10.072 22.068 1.00 94.94 97 ASN A C 1
ATOM 777 O O . ASN A 1 97 ? -22.597 -9.246 21.282 1.00 94.94 97 ASN A O 1
ATOM 781 N N . LYS A 1 98 ? -21.643 -9.697 23.266 1.00 95.44 98 LYS A N 1
ATOM 782 C CA . LYS A 1 98 ? -21.548 -8.278 23.658 1.00 95.44 98 LYS A CA 1
ATOM 783 C C . LYS A 1 98 ? -20.599 -7.499 22.753 1.00 95.44 98 LYS A C 1
ATOM 785 O O . LYS A 1 98 ? -20.905 -6.360 22.393 1.00 95.44 98 LYS A O 1
ATOM 790 N N . SER A 1 99 ? -19.481 -8.108 22.350 1.00 96.56 99 SER A N 1
ATOM 791 C CA . SER A 1 99 ? -18.559 -7.506 21.383 1.00 96.56 99 SER A CA 1
ATOM 792 C C . SER A 1 99 ? -19.255 -7.186 20.057 1.00 96.56 99 SER A C 1
ATOM 794 O O . SER A 1 99 ? -19.198 -6.044 19.599 1.00 96.56 99 SER A O 1
ATOM 796 N N . ILE A 1 100 ? -20.006 -8.142 19.494 1.00 96.50 100 ILE A N 1
ATOM 797 C CA . ILE A 1 100 ? -20.785 -7.957 18.260 1.00 96.50 100 ILE A CA 1
ATOM 798 C C . ILE A 1 100 ? -21.762 -6.783 18.395 1.00 96.50 100 ILE A C 1
ATOM 800 O O . ILE A 1 100 ? -21.853 -5.963 17.481 1.00 96.50 100 ILE A O 1
ATOM 804 N N . GLY A 1 101 ? -22.477 -6.664 19.519 1.00 96.25 101 GLY A N 1
ATOM 805 C CA . GLY A 1 101 ? -23.404 -5.552 19.762 1.00 96.25 101 GLY A CA 1
ATOM 806 C C . GLY A 1 101 ? -22.713 -4.183 19.748 1.00 96.25 101 GLY A C 1
ATOM 807 O O . GLY A 1 101 ? -23.161 -3.258 19.065 1.00 96.25 101 GLY A O 1
ATOM 808 N N . LEU A 1 102 ? -21.578 -4.070 20.440 1.00 97.94 102 LEU A N 1
ATOM 809 C CA . LEU A 1 102 ? -20.780 -2.842 20.499 1.00 97.94 102 LEU A CA 1
ATOM 810 C C . LEU A 1 102 ? -20.151 -2.498 19.146 1.00 97.94 102 LEU A C 1
ATOM 812 O O . LEU A 1 102 ? -20.202 -1.343 18.718 1.00 97.94 102 LEU A O 1
ATOM 816 N N . TYR A 1 103 ? -19.615 -3.492 18.434 1.00 97.38 103 TYR A N 1
ATOM 817 C CA . TYR A 1 103 ? -19.110 -3.278 17.086 1.00 97.38 103 TYR A CA 1
ATOM 818 C C . TYR A 1 103 ? -20.223 -2.866 16.119 1.00 97.38 103 TYR A C 1
ATOM 820 O O . TYR A 1 103 ? -20.011 -1.949 15.330 1.00 97.38 103 TYR A O 1
ATOM 828 N N . LYS A 1 104 ? -21.420 -3.470 16.187 1.00 96.38 104 LYS A N 1
ATOM 829 C CA . LYS A 1 104 ? -22.579 -3.057 15.371 1.00 96.38 104 LYS A CA 1
ATOM 830 C C . LYS A 1 104 ? -22.925 -1.594 15.620 1.00 96.38 104 LYS A C 1
ATOM 832 O O . LYS A 1 104 ? -23.087 -0.853 14.652 1.00 96.38 104 LYS A O 1
ATOM 837 N N . LYS A 1 105 ? -22.959 -1.167 16.887 1.00 96.94 105 LYS A N 1
ATOM 838 C CA . LYS A 1 105 ? -23.200 0.231 17.263 1.00 96.94 105 LYS A CA 1
ATOM 839 C C . LYS A 1 105 ? -22.149 1.176 16.670 1.00 96.94 105 LYS A C 1
ATOM 841 O O . LYS A 1 105 ? -22.507 2.101 15.946 1.00 96.94 105 LYS A O 1
ATOM 846 N N . SER A 1 106 ? -20.863 0.920 16.914 1.00 96.25 106 SER A N 1
ATOM 847 C CA . SER A 1 106 ? -19.770 1.742 16.373 1.00 96.25 106 SER A CA 1
ATOM 848 C C . SER A 1 106 ? -19.734 1.754 14.843 1.00 96.25 106 SER A C 1
ATOM 850 O O . SER A 1 106 ? -19.532 2.800 14.231 1.00 96.25 106 SER A O 1
ATOM 852 N N . CYS A 1 107 ? -19.959 0.605 14.205 1.00 95.19 107 CYS A N 1
ATOM 853 C CA . CYS A 1 107 ? -19.972 0.482 12.751 1.00 95.19 107 CYS A CA 1
ATOM 854 C C . CYS A 1 107 ? -21.124 1.286 12.123 1.00 95.19 107 CYS A C 1
ATOM 856 O O . CYS A 1 107 ? -20.939 1.918 11.083 1.00 95.19 107 CYS A O 1
ATOM 858 N N . LEU A 1 108 ? -22.297 1.330 12.771 1.00 95.06 108 LEU A N 1
ATOM 859 C CA . LEU A 1 108 ? -23.425 2.168 12.343 1.00 95.06 108 LEU A CA 1
ATOM 860 C C . LEU A 1 108 ? -23.068 3.665 12.360 1.00 95.06 108 LEU A C 1
ATOM 862 O O . LEU A 1 108 ? -23.525 4.426 11.511 1.00 95.06 108 LEU A O 1
ATOM 866 N N . LEU A 1 109 ? -22.191 4.060 13.283 1.00 94.06 109 LEU A N 1
ATOM 867 C CA . LEU A 1 109 ? -21.630 5.405 13.411 1.00 94.06 109 LEU A CA 1
ATOM 868 C C . LEU A 1 109 ? -20.371 5.623 12.546 1.00 94.06 109 LEU A C 1
ATOM 870 O O . LEU A 1 109 ? -19.639 6.588 12.756 1.00 94.06 109 LEU A O 1
ATOM 874 N N . LYS A 1 110 ? -20.136 4.760 11.546 1.00 92.69 110 LYS A N 1
ATOM 875 C CA . LYS A 1 110 ? -19.028 4.844 10.576 1.00 92.69 110 LYS A CA 1
ATOM 876 C C . LYS A 1 110 ? -17.631 4.682 11.192 1.00 92.69 110 LYS A C 1
ATOM 878 O O . LYS A 1 110 ? -16.652 5.222 10.680 1.00 92.69 110 LYS A O 1
ATOM 883 N N . ASP A 1 111 ? -17.504 3.909 12.270 1.00 91.62 111 ASP A N 1
ATOM 884 C CA . ASP A 1 111 ? -16.195 3.505 12.791 1.00 91.62 111 ASP A CA 1
ATOM 885 C C . ASP A 1 111 ? -15.616 2.333 11.982 1.00 91.62 111 ASP A C 1
ATOM 887 O O . ASP A 1 111 ? -16.160 1.224 11.958 1.00 91.62 111 ASP A O 1
ATOM 891 N N . ALA A 1 112 ? -14.480 2.571 11.320 1.00 89.75 112 ALA A N 1
ATOM 892 C CA . ALA A 1 112 ? -13.865 1.586 10.422 1.00 89.75 112 ALA A CA 1
ATOM 893 C C . ALA A 1 112 ? -13.318 0.375 11.156 1.00 89.75 112 ALA A C 1
ATOM 895 O O . ALA A 1 112 ? -13.431 -0.738 10.652 1.00 89.75 112 ALA A O 1
ATOM 896 N N . LYS A 1 113 ? -12.776 0.570 12.358 1.00 90.31 113 LYS A N 1
ATOM 897 C CA . LYS A 1 113 ? -12.220 -0.526 13.152 1.00 90.31 113 LYS A CA 1
ATOM 898 C C . LYS A 1 113 ? -13.331 -1.435 13.667 1.00 90.31 113 LYS A C 1
ATOM 900 O O . LYS A 1 113 ? -13.115 -2.637 13.774 1.00 90.31 113 LYS A O 1
ATOM 905 N N . ALA A 1 114 ? -14.504 -0.881 13.963 1.00 94.56 114 ALA A N 1
ATOM 906 C CA . ALA A 1 114 ? -15.658 -1.667 14.365 1.00 94.56 114 ALA A CA 1
ATOM 907 C C . ALA A 1 114 ? -16.268 -2.468 13.215 1.00 94.56 114 ALA A C 1
ATOM 909 O O . ALA A 1 114 ? -16.556 -3.650 13.386 1.00 94.56 114 ALA A O 1
ATOM 910 N N . CYS A 1 115 ? -16.439 -1.858 12.037 1.00 93.19 115 CYS A N 1
ATOM 911 C CA . CYS A 1 115 ? -16.896 -2.607 10.866 1.00 93.19 115 CYS A CA 1
ATOM 912 C C . CYS A 1 115 ? -15.878 -3.685 10.454 1.00 93.19 115 CYS A C 1
ATOM 914 O O . CYS A 1 115 ? -16.283 -4.790 10.120 1.00 93.19 115 CYS A O 1
ATOM 916 N N . GLU A 1 116 ? -14.573 -3.402 10.531 1.00 89.62 116 GLU A N 1
ATOM 917 C CA . GLU A 1 116 ? -13.509 -4.394 10.297 1.00 89.62 116 GLU A CA 1
ATOM 918 C C . GLU A 1 116 ? -13.604 -5.558 11.303 1.00 89.62 116 GLU A C 1
ATOM 920 O O . GLU A 1 116 ? -13.565 -6.715 10.897 1.00 89.62 116 GLU A O 1
ATOM 925 N N . GLY A 1 117 ? -13.833 -5.265 12.591 1.00 91.69 117 GLY A N 1
ATOM 926 C CA . GLY A 1 117 ? -14.067 -6.283 13.623 1.00 91.69 117 GLY A CA 1
ATOM 927 C C . GLY A 1 117 ? -15.270 -7.186 13.329 1.00 91.69 117 GLY A C 1
ATOM 928 O O . GLY A 1 117 ? -1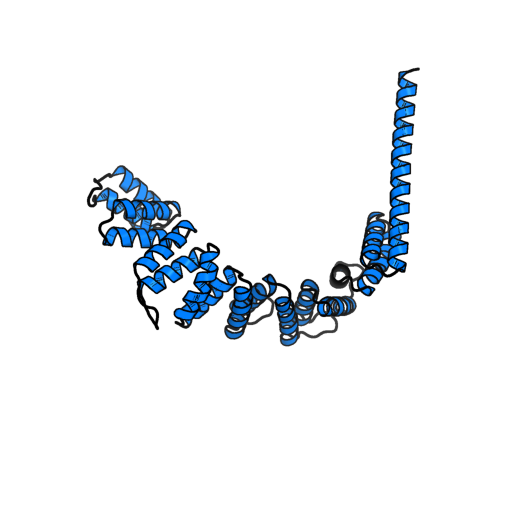5.163 -8.402 13.455 1.00 91.69 117 GLY A O 1
ATOM 929 N N . LEU A 1 118 ? -16.395 -6.622 12.866 1.00 94.00 118 LEU A N 1
ATOM 930 C CA . LEU A 1 118 ? -17.546 -7.427 12.423 1.00 94.00 118 LEU A CA 1
ATOM 931 C C . LEU A 1 118 ? -17.209 -8.291 11.215 1.00 94.00 118 LEU A C 1
ATOM 933 O O . LEU A 1 118 ? -17.633 -9.440 11.176 1.00 94.00 118 LEU A O 1
ATOM 937 N N . GLY A 1 119 ? -16.446 -7.751 10.262 1.00 90.50 119 GLY A N 1
ATOM 938 C CA . GLY A 1 119 ? -15.959 -8.506 9.112 1.00 90.50 119 GLY A CA 1
ATOM 939 C C . GLY A 1 119 ? -15.258 -9.791 9.547 1.00 90.50 119 GLY A C 1
ATOM 940 O O . GLY A 1 119 ? -15.694 -10.872 9.167 1.00 90.50 119 GLY A O 1
ATOM 941 N N . PHE A 1 120 ? -14.270 -9.685 10.439 1.00 89.06 120 PHE A N 1
ATOM 942 C CA . PHE A 1 120 ? -13.539 -10.850 10.954 1.00 89.06 120 PHE A CA 1
ATOM 943 C C . PHE A 1 120 ? -14.409 -11.813 11.771 1.00 89.06 120 PHE A C 1
ATOM 945 O O . PHE A 1 120 ? -14.261 -13.026 11.659 1.00 89.06 120 PHE A O 1
ATOM 952 N N . ILE A 1 121 ? -15.341 -11.302 12.582 1.00 92.62 121 ILE A N 1
ATOM 953 C CA . ILE A 1 121 ? -16.242 -12.163 13.363 1.00 92.62 121 ILE A CA 1
ATOM 954 C C . ILE A 1 121 ? -17.123 -13.024 12.448 1.00 92.62 121 ILE A C 1
ATOM 956 O O . ILE A 1 121 ? -17.289 -14.213 12.723 1.00 92.62 121 ILE A O 1
ATOM 960 N N . TYR A 1 122 ? -17.680 -12.441 11.382 1.00 92.06 122 TYR A N 1
ATOM 961 C CA . TYR A 1 122 ? -18.498 -13.176 10.415 1.00 92.06 122 TYR A CA 1
ATOM 962 C C . TYR A 1 122 ? -17.658 -14.050 9.481 1.00 92.06 122 TYR A C 1
ATOM 964 O O . TYR A 1 122 ? -18.129 -15.096 9.063 1.00 92.06 122 TYR A O 1
ATOM 972 N N . GLU A 1 123 ? -16.417 -13.674 9.184 1.00 86.50 123 GLU A N 1
ATOM 973 C CA . GLU A 1 123 ? -15.495 -14.503 8.402 1.00 86.50 123 GLU A CA 1
ATOM 974 C C . GLU A 1 123 ? -15.169 -15.818 9.122 1.00 86.50 123 GLU A C 1
ATOM 976 O O . GLU A 1 123 ? -15.215 -16.887 8.520 1.00 86.50 123 GLU A O 1
ATOM 981 N N . GLU A 1 124 ? -14.857 -15.735 10.416 1.00 87.62 124 GLU A N 1
ATOM 982 C CA . GLU A 1 124 ? -14.451 -16.885 11.227 1.00 87.62 124 GLU A CA 1
ATOM 983 C C . GLU A 1 124 ? -15.635 -17.639 11.855 1.00 87.62 124 GLU A C 1
ATOM 985 O O . GLU A 1 124 ? -15.469 -18.776 12.293 1.00 87.62 124 GLU A O 1
ATOM 990 N N . GLY A 1 125 ? -16.817 -17.018 11.934 1.00 91.38 125 GLY A N 1
ATOM 991 C CA . GLY A 1 125 ? -17.980 -17.569 12.633 1.00 91.38 125 GLY A CA 1
ATOM 992 C C . GLY A 1 125 ? -17.769 -17.694 14.141 1.00 91.38 125 GLY A C 1
ATOM 993 O O . GLY A 1 125 ? -17.829 -18.790 14.699 1.00 91.38 125 GLY A O 1
ATOM 994 N N . ARG A 1 126 ? -17.468 -16.576 14.813 1.00 89.88 126 ARG A N 1
ATOM 995 C CA . ARG A 1 126 ? -17.208 -16.561 16.265 1.00 89.88 126 ARG A CA 1
ATOM 996 C C . ARG A 1 126 ? -18.456 -16.261 17.089 1.00 89.88 126 ARG A C 1
ATOM 998 O O . ARG A 1 126 ? -19.159 -15.294 16.827 1.00 89.88 126 ARG A O 1
ATOM 1005 N N . GLY A 1 127 ? -18.641 -16.985 18.191 1.00 86.94 127 GLY A N 1
ATOM 1006 C CA . GLY A 1 127 ? -19.772 -16.778 19.096 1.00 86.94 127 GLY A CA 1
ATOM 1007 C C . GLY A 1 127 ? -21.026 -17.485 18.622 1.00 86.94 127 GLY A C 1
ATOM 1008 O O . GLY A 1 127 ? -20.959 -18.631 18.198 1.00 86.94 127 GLY A O 1
ATOM 1009 N N . GLU A 1 128 ? -22.169 -16.808 18.699 1.00 89.50 128 GLU A N 1
ATOM 1010 C CA . GLU A 1 128 ? -23.447 -17.351 18.217 1.00 89.50 128 GLU A CA 1
ATOM 1011 C C . GLU A 1 128 ? -23.683 -17.104 16.718 1.00 89.50 128 GLU A C 1
ATOM 1013 O O . GLU A 1 128 ? -24.760 -17.397 16.202 1.00 89.50 128 GLU A O 1
ATOM 1018 N N . VAL A 1 129 ? -22.696 -16.559 15.998 1.00 91.69 129 VAL A N 1
ATOM 1019 C CA . VAL A 1 129 ? -22.779 -16.366 14.547 1.00 91.69 129 VAL A CA 1
ATOM 1020 C C . VAL A 1 129 ? -22.002 -17.451 13.811 1.00 91.69 129 VAL A C 1
ATOM 1022 O O . VAL A 1 129 ? -20.828 -17.681 14.082 1.00 91.69 129 VAL A O 1
ATOM 1025 N N . ALA A 1 130 ? -22.664 -18.104 12.858 1.00 91.44 130 ALA A N 1
ATOM 1026 C CA . ALA A 1 130 ? -22.004 -18.990 11.906 1.00 91.44 130 ALA A CA 1
ATOM 1027 C C . ALA A 1 130 ? -21.131 -18.178 10.928 1.00 91.44 130 ALA A C 1
ATOM 1029 O O . ALA A 1 130 ? -21.414 -16.992 10.716 1.00 91.44 130 ALA A O 1
ATOM 1030 N N . PRO A 1 131 ? -20.103 -18.797 10.313 1.00 89.12 131 PRO A N 1
ATOM 1031 C CA . PRO A 1 131 ? -19.356 -18.160 9.239 1.00 89.12 131 PRO A CA 1
ATOM 1032 C C . PRO A 1 131 ? -20.294 -17.702 8.114 1.00 89.12 131 PRO A C 1
ATOM 1034 O O . PRO A 1 131 ? -21.107 -18.478 7.612 1.00 89.12 131 PRO A O 1
ATOM 1037 N N . ASP A 1 132 ? -20.173 -16.438 7.727 1.00 89.38 132 ASP A N 1
ATOM 1038 C CA . ASP A 1 132 ? -20.915 -15.798 6.645 1.00 89.38 132 ASP A CA 1
ATOM 1039 C C . ASP A 1 132 ? -19.964 -14.859 5.894 1.00 89.38 132 ASP A C 1
ATOM 1041 O O . ASP A 1 132 ? -19.785 -13.684 6.236 1.00 89.38 132 ASP A O 1
ATOM 1045 N N . HIS A 1 133 ? -19.315 -15.405 4.866 1.00 80.44 133 HIS A N 1
ATOM 1046 C CA . HIS A 1 133 ? -18.337 -14.675 4.064 1.00 80.44 133 HIS A CA 1
ATOM 1047 C C . HIS A 1 133 ? -18.970 -13.514 3.284 1.00 80.44 133 HIS A C 1
ATOM 1049 O O . HIS A 1 133 ? -18.338 -12.469 3.131 1.00 80.44 133 HIS A O 1
ATOM 1055 N N . ASP A 1 134 ? -20.229 -13.636 2.854 1.00 82.00 134 ASP A N 1
ATOM 1056 C CA . ASP A 1 134 ? -20.931 -12.564 2.143 1.00 82.00 134 ASP A CA 1
ATOM 1057 C C . ASP A 1 134 ? -21.206 -11.376 3.069 1.00 82.00 134 ASP A C 1
ATOM 1059 O O . ASP A 1 134 ? -21.072 -10.207 2.684 1.00 82.00 134 ASP A O 1
ATOM 1063 N N . LEU A 1 135 ? -21.584 -11.649 4.317 1.00 88.62 135 LEU A N 1
ATOM 1064 C CA . LEU A 1 135 ? -21.792 -10.615 5.321 1.00 88.62 135 LEU A CA 1
ATOM 1065 C C . LEU A 1 135 ? -20.468 -10.019 5.810 1.00 88.62 135 LEU A C 1
ATOM 1067 O O . LEU A 1 135 ? -20.383 -8.796 5.959 1.00 88.62 135 LEU A O 1
ATOM 1071 N N . ALA A 1 136 ? -19.427 -10.837 5.982 1.00 86.94 136 ALA A N 1
ATOM 1072 C CA . ALA A 1 136 ? -18.075 -10.370 6.281 1.00 86.94 136 ALA A CA 1
ATOM 1073 C C . ALA A 1 136 ? -17.588 -9.375 5.218 1.00 86.94 136 ALA A C 1
ATOM 1075 O O . ALA A 1 136 ? -17.200 -8.248 5.542 1.00 86.94 136 ALA A O 1
ATOM 1076 N N . VAL A 1 137 ? -17.733 -9.738 3.937 1.00 80.50 137 VAL A N 1
ATOM 1077 C CA . VAL A 1 137 ? -17.475 -8.859 2.791 1.00 80.50 137 VAL A CA 1
ATOM 1078 C C . VAL A 1 137 ? -18.260 -7.560 2.911 1.00 80.50 137 VAL A C 1
ATOM 1080 O O . VAL A 1 137 ? -17.664 -6.495 2.792 1.00 80.50 137 VAL A O 1
ATOM 1083 N N . LYS A 1 138 ? -19.572 -7.598 3.181 1.00 87.38 138 LYS A N 1
ATOM 1084 C CA . LYS A 1 138 ? -20.386 -6.374 3.326 1.00 87.38 138 LYS A CA 1
ATOM 1085 C C . LYS A 1 138 ? -19.857 -5.457 4.432 1.00 87.38 138 LYS A C 1
ATOM 1087 O O . LYS A 1 138 ? -19.857 -4.235 4.262 1.00 87.38 138 LYS A O 1
ATOM 1092 N N . TYR A 1 139 ? -19.388 -6.009 5.548 1.00 90.12 139 TYR A N 1
ATOM 1093 C CA . TYR A 1 139 ? -18.783 -5.222 6.623 1.00 90.12 139 TYR A CA 1
ATOM 1094 C C . TYR A 1 139 ? -17.427 -4.640 6.236 1.00 90.12 139 TYR A C 1
ATOM 1096 O O . TYR A 1 139 ? -17.198 -3.447 6.457 1.00 90.12 139 TYR A O 1
ATOM 1104 N N . PHE A 1 140 ? -16.570 -5.424 5.581 1.00 84.50 140 PHE A N 1
ATOM 1105 C CA . PHE A 1 140 ? -15.340 -4.898 5.006 1.00 84.50 140 PHE A CA 1
ATOM 1106 C C . PHE A 1 140 ? -15.657 -3.792 3.990 1.00 84.50 140 PHE A C 1
ATOM 1108 O O . PHE A 1 140 ? -15.111 -2.701 4.097 1.00 84.50 140 PHE A O 1
ATOM 1115 N N . MET A 1 141 ? -16.619 -3.970 3.085 1.00 81.44 141 MET A N 1
ATOM 1116 C CA . MET A 1 141 ? -17.023 -2.956 2.102 1.00 81.44 141 MET A CA 1
ATOM 1117 C C . MET A 1 141 ? -17.430 -1.624 2.740 1.00 81.44 141 MET A C 1
ATOM 1119 O O . MET A 1 141 ? -17.040 -0.570 2.230 1.00 81.44 141 MET A O 1
ATOM 1123 N N . LYS A 1 142 ? -18.135 -1.648 3.880 1.00 86.19 142 LYS A N 1
ATOM 1124 C CA . LYS A 1 142 ? -18.482 -0.425 4.622 1.00 86.19 142 LYS A CA 1
ATOM 1125 C C . LYS A 1 142 ? -17.246 0.367 5.031 1.00 86.19 142 LYS A C 1
ATOM 1127 O O . LYS A 1 142 ? -17.234 1.579 4.863 1.00 86.19 142 LYS A O 1
ATOM 1132 N N . THR A 1 143 ? -16.172 -0.287 5.477 1.00 85.12 143 THR A N 1
ATOM 1133 C CA . THR A 1 143 ? -14.934 0.415 5.877 1.00 85.12 143 THR A CA 1
ATOM 1134 C C . THR A 1 143 ? -14.365 1.289 4.753 1.00 85.12 143 THR A C 1
ATOM 1136 O O . THR A 1 143 ? -13.864 2.384 4.999 1.00 85.12 143 THR A O 1
ATOM 1139 N N . CYS A 1 144 ? -14.507 0.848 3.502 1.00 82.69 144 CYS A N 1
ATOM 1140 C CA . CYS A 1 144 ? -14.056 1.563 2.313 1.00 82.69 144 CYS A CA 1
ATOM 1141 C C . CYS A 1 144 ? -14.904 2.815 1.988 1.00 82.69 144 CYS A C 1
ATOM 1143 O O . CYS A 1 144 ? -14.496 3.644 1.178 1.00 82.69 144 CYS A O 1
ATOM 1145 N N . GLU A 1 145 ? -16.083 3.005 2.586 1.00 78.25 145 GLU A N 1
ATOM 1146 C CA . GLU A 1 145 ? -16.876 4.234 2.404 1.00 78.25 145 GLU A CA 1
ATOM 1147 C C . GLU A 1 145 ? -16.332 5.433 3.188 1.00 78.25 145 GLU A C 1
ATOM 1149 O O . GLU A 1 145 ? -16.596 6.573 2.814 1.00 78.25 145 GLU A O 1
ATOM 1154 N N . PHE A 1 146 ? -15.568 5.196 4.254 1.00 79.00 146 PHE A N 1
ATOM 1155 C CA . PHE A 1 146 ? -15.119 6.258 5.162 1.00 79.00 146 PHE A CA 1
ATOM 1156 C C . PHE A 1 146 ? -13.661 6.108 5.631 1.00 79.00 146 PHE A C 1
ATOM 1158 O O . PHE A 1 146 ? -13.188 6.899 6.442 1.00 79.00 146 PHE A O 1
ATOM 1165 N N . SER A 1 147 ? -12.909 5.144 5.090 1.00 77.19 147 SER A N 1
ATOM 1166 C CA . SER A 1 147 ? -11.462 5.010 5.283 1.00 77.19 147 SER A CA 1
ATOM 1167 C C . SER A 1 147 ? -10.768 4.711 3.956 1.00 77.19 147 SER A C 1
ATOM 1169 O O . SER A 1 147 ? -10.975 3.660 3.346 1.00 77.19 147 SER A O 1
ATOM 1171 N N . THR A 1 148 ? -9.893 5.626 3.535 1.00 72.75 148 THR A N 1
ATOM 1172 C CA . THR A 1 148 ? -9.141 5.528 2.275 1.00 72.75 148 THR A CA 1
ATOM 1173 C C . THR A 1 148 ? -8.304 4.246 2.218 1.00 72.75 148 THR A C 1
ATOM 1175 O O . THR A 1 148 ? -8.361 3.508 1.234 1.00 72.75 148 THR A O 1
ATOM 1178 N N . ASP A 1 149 ? -7.597 3.909 3.298 1.00 78.31 149 ASP A N 1
ATOM 1179 C CA . ASP A 1 149 ? -6.750 2.712 3.367 1.00 78.31 149 ASP A CA 1
ATOM 1180 C C . ASP A 1 149 ? -7.520 1.389 3.300 1.00 78.31 149 ASP A C 1
ATOM 1182 O O . ASP A 1 149 ? -6.959 0.368 2.889 1.00 78.31 149 ASP A O 1
ATOM 1186 N N . SER A 1 150 ? -8.798 1.389 3.675 1.00 83.81 150 SER A N 1
ATOM 1187 C CA . SER A 1 150 ? -9.570 0.152 3.760 1.00 83.81 150 SER A CA 1
ATOM 1188 C C . SER A 1 150 ? -9.941 -0.398 2.381 1.00 83.81 150 SER A C 1
ATOM 1190 O O . SER A 1 150 ? -9.855 -1.604 2.161 1.00 83.81 150 SER A O 1
ATOM 1192 N N . CYS A 1 151 ? -10.214 0.470 1.399 1.00 87.75 151 CYS A N 1
ATOM 1193 C CA . CYS A 1 151 ? -10.442 0.046 0.012 1.00 87.75 151 CYS A CA 1
ATOM 1194 C C . CYS A 1 151 ? -9.238 -0.707 -0.569 1.00 87.75 151 CYS A C 1
ATOM 1196 O O . CYS A 1 151 ? -9.399 -1.733 -1.224 1.00 87.75 151 CYS A O 1
ATOM 1198 N N . LYS A 1 152 ? -8.020 -0.220 -0.295 1.00 90.88 152 LYS A N 1
ATOM 1199 C CA . LYS A 1 152 ? -6.772 -0.859 -0.737 1.00 90.88 152 LYS A CA 1
ATOM 1200 C C . LYS A 1 152 ? -6.620 -2.255 -0.132 1.00 90.88 152 LYS A C 1
ATOM 1202 O O . LYS A 1 152 ? -6.235 -3.179 -0.842 1.00 90.88 152 LYS A O 1
ATOM 1207 N N . LYS A 1 153 ? -6.907 -2.407 1.166 1.00 87.88 153 LYS A N 1
ATOM 1208 C CA . LYS A 1 153 ? -6.822 -3.704 1.858 1.00 87.88 153 LYS A CA 1
ATOM 1209 C C . LYS A 1 153 ? -7.780 -4.730 1.252 1.00 87.88 153 LYS A C 1
ATOM 1211 O O . LYS A 1 153 ? -7.364 -5.850 0.985 1.00 87.88 153 LYS A O 1
ATOM 1216 N N . ILE A 1 154 ? -9.026 -4.334 0.993 1.00 87.94 154 ILE A N 1
ATOM 1217 C CA . ILE A 1 154 ? -10.047 -5.213 0.401 1.00 87.94 154 ILE A CA 1
ATOM 1218 C C . ILE A 1 154 ? -9.672 -5.581 -1.033 1.00 87.94 154 ILE A C 1
ATOM 1220 O O . ILE A 1 154 ? -9.751 -6.745 -1.413 1.00 87.94 154 ILE A O 1
ATOM 1224 N N . ALA A 1 155 ? -9.197 -4.609 -1.817 1.00 92.12 155 ALA A N 1
ATOM 1225 C CA . ALA A 1 155 ? -8.722 -4.864 -3.171 1.00 92.12 155 ALA A CA 1
ATOM 1226 C C . ALA A 1 155 ? -7.589 -5.900 -3.192 1.00 92.12 155 ALA A C 1
ATOM 1228 O O . ALA A 1 155 ? -7.622 -6.831 -3.989 1.00 92.12 155 ALA A O 1
ATOM 1229 N N . PHE A 1 156 ? -6.626 -5.767 -2.274 1.00 92.50 156 PHE A N 1
ATOM 1230 C CA . PHE A 1 156 ? -5.536 -6.724 -2.104 1.00 92.50 156 PHE A CA 1
ATOM 1231 C C . PHE A 1 156 ? -6.044 -8.105 -1.670 1.00 92.50 156 PHE A C 1
ATOM 1233 O O . PHE A 1 156 ? -5.614 -9.116 -2.218 1.00 92.50 156 PHE A O 1
ATOM 1240 N N . ALA A 1 157 ? -6.989 -8.158 -0.731 1.00 88.69 157 ALA A N 1
ATOM 1241 C CA . ALA A 1 157 ? -7.586 -9.410 -0.282 1.00 88.69 157 ALA A CA 1
ATOM 1242 C C . ALA A 1 157 ? -8.262 -10.175 -1.434 1.00 88.69 157 ALA A C 1
ATOM 1244 O O . ALA A 1 157 ? -8.013 -11.367 -1.588 1.00 88.69 157 ALA A O 1
ATOM 1245 N N . TYR A 1 158 ? -8.988 -9.488 -2.322 1.00 91.00 158 TYR A N 1
ATOM 1246 C CA . TYR A 1 158 ? -9.536 -10.094 -3.543 1.00 91.00 158 TYR A CA 1
ATOM 1247 C C . TYR A 1 158 ? -8.488 -10.419 -4.622 1.00 91.00 158 TYR A C 1
ATOM 1249 O O . TYR A 1 158 ? -8.681 -11.361 -5.384 1.00 91.00 158 TYR A O 1
ATOM 1257 N N . ASP A 1 159 ? -7.393 -9.665 -4.740 1.00 95.50 159 ASP A N 1
ATOM 1258 C CA . ASP A 1 159 ? -6.344 -9.925 -5.745 1.00 95.50 159 ASP A CA 1
ATOM 1259 C C . ASP A 1 159 ? -5.546 -11.200 -5.418 1.00 95.50 159 ASP A C 1
ATOM 1261 O O . ASP A 1 159 ? -5.238 -12.008 -6.301 1.00 95.50 159 ASP A O 1
ATOM 1265 N N . PHE A 1 160 ? -5.261 -11.410 -4.129 1.00 93.94 160 PHE A N 1
ATOM 1266 C CA . PHE A 1 160 ? -4.422 -12.510 -3.647 1.00 93.94 160 PHE A CA 1
ATOM 1267 C C . PHE A 1 160 ? -5.199 -13.662 -3.005 1.00 93.94 160 PHE A C 1
ATOM 1269 O O . PHE A 1 160 ? -4.634 -14.741 -2.856 1.00 93.94 160 PHE A O 1
ATOM 1276 N N . GLY A 1 161 ? -6.476 -13.469 -2.676 1.00 89.19 161 GLY A N 1
ATOM 1277 C CA . GLY A 1 161 ? -7.288 -14.468 -1.988 1.00 89.19 161 GLY A CA 1
ATOM 1278 C C . GLY A 1 161 ? -6.850 -14.672 -0.534 1.00 89.19 161 GLY A C 1
ATOM 1279 O O . GLY A 1 161 ? -6.458 -15.774 -0.158 1.00 89.19 161 GLY A O 1
ATOM 1280 N N . VAL A 1 162 ? -6.838 -13.598 0.261 1.00 82.12 162 VAL A N 1
ATOM 1281 C CA . VAL A 1 162 ? -6.409 -13.601 1.675 1.00 82.12 162 VAL A CA 1
ATOM 1282 C C . VAL A 1 162 ? -7.464 -12.951 2.576 1.00 82.12 162 VAL A C 1
ATOM 1284 O O . VAL A 1 162 ? -8.370 -12.292 2.072 1.00 82.12 162 VAL A O 1
ATOM 1287 N N . ASN A 1 163 ? -7.333 -13.088 3.903 1.00 69.50 163 ASN A N 1
ATOM 1288 C CA . ASN A 1 163 ? -8.295 -12.565 4.893 1.00 69.50 163 ASN A CA 1
ATOM 1289 C C . ASN A 1 163 ? -9.731 -13.051 4.610 1.00 69.50 163 ASN A C 1
ATOM 1291 O O . ASN A 1 163 ? -10.654 -12.247 4.488 1.00 69.50 163 ASN A O 1
ATOM 1295 N N . GLY A 1 164 ? -9.858 -14.357 4.342 1.00 69.44 164 GLY A N 1
ATOM 1296 C CA . GLY A 1 164 ? -11.145 -15.026 4.127 1.00 69.44 164 GLY A CA 1
ATOM 1297 C C . GLY A 1 164 ? -11.864 -14.657 2.840 1.00 69.44 164 GLY A C 1
ATOM 1298 O O . GLY A 1 164 ? -12.970 -15.136 2.602 1.00 69.44 164 GLY A O 1
ATOM 1299 N N . LEU A 1 165 ? -11.244 -13.838 1.990 1.00 77.75 165 LEU A N 1
ATOM 1300 C CA . LEU A 1 165 ? -11.727 -13.573 0.647 1.00 77.75 165 LEU A CA 1
ATOM 1301 C C . LEU A 1 165 ? -11.059 -14.523 -0.331 1.00 77.75 165 LEU A C 1
ATOM 1303 O O . LEU A 1 165 ? -9.843 -14.701 -0.322 1.00 77.75 165 LEU A O 1
ATOM 1307 N N . HIS A 1 166 ? -11.858 -15.113 -1.213 1.00 83.88 166 HIS A N 1
ATOM 1308 C CA . HIS A 1 166 ? -11.329 -15.832 -2.359 1.00 83.88 166 HIS A CA 1
ATOM 1309 C C . HIS A 1 166 ? -10.834 -14.854 -3.419 1.00 83.88 166 HIS A C 1
ATOM 1311 O O . HIS A 1 166 ? -11.295 -13.715 -3.526 1.00 83.88 166 HIS A O 1
ATOM 1317 N N . LYS A 1 167 ? -9.882 -15.322 -4.228 1.00 91.69 167 LYS A N 1
ATOM 1318 C CA . LYS A 1 167 ? -9.359 -14.528 -5.330 1.00 91.69 167 LYS A CA 1
ATOM 1319 C C . LYS A 1 167 ? -10.476 -14.212 -6.323 1.00 91.69 167 LYS A C 1
ATOM 1321 O O . LYS A 1 167 ? -10.995 -15.111 -6.978 1.00 91.69 167 LYS A O 1
ATOM 1326 N N . GLU A 1 168 ? -10.784 -12.931 -6.491 1.00 92.12 168 GLU A N 1
ATOM 1327 C CA . GLU A 1 168 ? -11.826 -12.466 -7.399 1.00 92.12 168 GLU A CA 1
ATOM 1328 C C . GLU A 1 168 ? -11.398 -11.179 -8.115 1.00 92.12 168 GLU A C 1
ATOM 1330 O O . GLU A 1 168 ? -11.437 -10.067 -7.582 1.00 92.12 168 GLU A O 1
ATOM 1335 N N . ARG A 1 169 ? -10.989 -11.333 -9.379 1.00 94.88 169 ARG A N 1
ATOM 1336 C CA . ARG A 1 169 ? -10.433 -10.242 -10.198 1.00 94.88 169 ARG A CA 1
ATOM 1337 C C . ARG A 1 169 ? -11.396 -9.057 -10.345 1.00 94.88 169 ARG A C 1
ATOM 1339 O O . ARG A 1 169 ? -10.952 -7.913 -10.272 1.00 94.88 169 ARG A O 1
ATOM 1346 N N . SER A 1 170 ? -12.685 -9.315 -10.573 1.00 94.44 170 SER A N 1
ATOM 1347 C CA . SER A 1 170 ? -13.720 -8.282 -10.738 1.00 94.44 170 SER A CA 1
ATOM 1348 C C . SER A 1 170 ? -13.809 -7.379 -9.516 1.00 94.44 170 SER A C 1
ATOM 1350 O O . SER A 1 170 ? -13.682 -6.159 -9.645 1.00 94.44 170 SER A O 1
ATOM 1352 N N . SER A 1 171 ? -13.946 -7.976 -8.332 1.00 90.56 171 SER A N 1
ATOM 1353 C CA . SER A 1 171 ? -13.984 -7.239 -7.073 1.00 90.56 171 SER A CA 1
ATOM 1354 C C . SER A 1 171 ? -12.678 -6.490 -6.809 1.00 90.56 171 SER A C 1
ATOM 1356 O O . SER A 1 171 ? -12.718 -5.294 -6.513 1.00 90.56 171 SER A O 1
ATOM 1358 N N . ALA A 1 172 ? -11.514 -7.118 -7.022 1.00 94.56 172 ALA A N 1
ATOM 1359 C CA . ALA A 1 172 ? -10.220 -6.448 -6.865 1.00 94.56 172 ALA A CA 1
ATOM 1360 C C . ALA A 1 172 ? -10.131 -5.155 -7.699 1.00 94.56 172 ALA A C 1
ATOM 1362 O O . ALA A 1 172 ? -9.760 -4.104 -7.176 1.00 94.56 172 ALA A O 1
ATOM 1363 N N . ILE A 1 173 ? -10.537 -5.198 -8.974 1.00 96.12 173 ILE A N 1
ATOM 1364 C CA . ILE A 1 173 ? -10.541 -4.028 -9.869 1.00 96.12 173 ILE A CA 1
ATOM 1365 C C . ILE A 1 173 ? -11.473 -2.926 -9.349 1.00 96.12 173 ILE A C 1
ATOM 1367 O O . ILE A 1 173 ? -11.076 -1.758 -9.336 1.00 96.12 173 ILE A O 1
ATOM 1371 N N . VAL A 1 174 ? -12.684 -3.269 -8.895 1.00 92.75 174 VAL A N 1
ATOM 1372 C CA . VAL A 1 174 ? -13.644 -2.298 -8.338 1.00 92.75 174 VAL A CA 1
ATOM 1373 C C . VAL A 1 174 ? -13.047 -1.572 -7.130 1.00 92.75 174 VAL A C 1
ATOM 1375 O O . VAL A 1 174 ? -13.078 -0.338 -7.069 1.00 92.75 174 VAL A O 1
ATOM 1378 N N . PHE A 1 175 ? -12.443 -2.307 -6.195 1.00 91.94 175 PHE A N 1
ATOM 1379 C CA . PHE A 1 175 ? -11.869 -1.711 -4.989 1.00 91.94 175 PHE A CA 1
ATOM 1380 C C . PHE A 1 175 ? -10.563 -0.962 -5.254 1.00 91.94 175 PHE A C 1
ATOM 1382 O O . PHE A 1 175 ? -10.372 0.120 -4.695 1.00 91.94 175 PHE A O 1
ATOM 1389 N N . TYR A 1 176 ? -9.695 -1.452 -6.147 1.00 95.69 176 TYR A N 1
ATOM 1390 C CA . TYR A 1 176 ? -8.507 -0.703 -6.563 1.00 95.69 176 TYR A CA 1
ATOM 1391 C C . TYR A 1 176 ? -8.875 0.594 -7.276 1.00 95.69 176 TYR A C 1
ATOM 1393 O O . TYR A 1 176 ? -8.200 1.601 -7.068 1.00 95.69 176 TYR A O 1
ATOM 1401 N N . LYS A 1 177 ? -9.958 0.606 -8.063 1.00 94.75 177 LYS A N 1
ATOM 1402 C CA . LYS A 1 177 ? -10.501 1.830 -8.661 1.00 94.75 177 LYS A CA 1
ATOM 1403 C C . LYS A 1 177 ? -10.936 2.823 -7.598 1.00 94.75 177 LYS A C 1
ATOM 1405 O O . LYS A 1 177 ? -10.410 3.932 -7.587 1.00 94.75 177 LYS A O 1
ATOM 1410 N N . LYS A 1 178 ? -11.772 2.406 -6.646 1.00 91.62 178 LYS A N 1
ATOM 1411 C CA . LYS A 1 178 ? -12.207 3.281 -5.547 1.00 91.62 178 LYS A CA 1
ATOM 1412 C C . LYS A 1 178 ? -11.022 3.805 -4.720 1.00 91.62 178 LYS A C 1
ATOM 1414 O O . LYS A 1 178 ? -10.938 4.997 -4.452 1.00 91.62 178 LYS A O 1
ATOM 1419 N N . ALA A 1 179 ? -10.055 2.951 -4.384 1.00 92.62 179 ALA A N 1
ATOM 1420 C CA . ALA A 1 179 ? -8.835 3.357 -3.682 1.00 92.62 179 ALA A CA 1
ATOM 1421 C C . ALA A 1 179 ? -7.952 4.314 -4.513 1.00 92.62 179 ALA A C 1
ATOM 1423 O O . ALA A 1 179 ? -7.384 5.266 -3.978 1.00 92.62 179 ALA A O 1
ATOM 1424 N N . CYS A 1 180 ? -7.846 4.093 -5.825 1.00 94.81 180 CYS A N 1
ATOM 1425 C CA . CYS A 1 180 ? -7.124 4.978 -6.738 1.00 94.81 180 CYS A CA 1
ATOM 1426 C C . CYS A 1 180 ? -7.822 6.337 -6.916 1.00 94.81 180 CYS A C 1
ATOM 1428 O O . CYS A 1 180 ? -7.150 7.354 -7.097 1.00 94.81 180 CYS A O 1
ATOM 1430 N N . ASP A 1 181 ? -9.151 6.393 -6.825 1.00 92.00 181 ASP A N 1
ATOM 1431 C CA . ASP A 1 181 ? -9.904 7.652 -6.831 1.00 92.00 181 ASP A CA 1
ATOM 1432 C C . ASP A 1 181 ? -9.616 8.499 -5.579 1.00 92.00 181 ASP A C 1
ATOM 1434 O O . ASP A 1 181 ? -9.589 9.724 -5.665 1.00 92.00 181 ASP A O 1
ATOM 1438 N N . TYR A 1 182 ? -9.242 7.861 -4.463 1.00 89.75 182 TYR A N 1
ATOM 1439 C CA . TYR A 1 182 ? -8.658 8.518 -3.285 1.00 89.75 182 TYR A CA 1
ATOM 1440 C C . TYR A 1 182 ? -7.143 8.793 -3.396 1.00 89.75 182 TYR A C 1
ATOM 1442 O O . TYR A 1 182 ? -6.495 9.101 -2.398 1.00 89.75 182 TYR A O 1
ATOM 1450 N N . ASN A 1 183 ? -6.557 8.694 -4.594 1.00 91.19 183 ASN A N 1
ATOM 1451 C CA . ASN A 1 183 ? -5.132 8.918 -4.876 1.00 91.19 183 ASN A CA 1
ATOM 1452 C C . ASN A 1 183 ? -4.166 8.001 -4.106 1.00 91.19 183 ASN A C 1
ATOM 1454 O O . ASN A 1 183 ? -3.005 8.355 -3.885 1.00 91.19 183 ASN A O 1
ATOM 1458 N N . ILE A 1 184 ? -4.600 6.795 -3.730 1.00 94.06 184 ILE A N 1
ATOM 1459 C CA . ILE A 1 184 ? -3.694 5.798 -3.155 1.00 94.06 184 ILE A CA 1
ATOM 1460 C C . ILE A 1 184 ? -2.783 5.258 -4.258 1.00 94.06 184 ILE A C 1
ATOM 1462 O O . ILE A 1 184 ? -3.198 4.449 -5.091 1.00 94.06 184 ILE A O 1
ATOM 1466 N N . THR A 1 185 ? -1.516 5.675 -4.225 1.00 95.94 185 THR A N 1
ATOM 1467 C CA . THR A 1 185 ? -0.493 5.374 -5.239 1.00 95.94 185 THR A CA 1
ATOM 1468 C C . THR A 1 185 ? -0.440 3.896 -5.614 1.00 95.94 185 THR A C 1
ATOM 1470 O O . THR A 1 185 ? -0.593 3.555 -6.782 1.00 95.94 185 THR A O 1
ATOM 1473 N N . THR A 1 186 ? -0.302 3.002 -4.631 1.00 96.06 186 THR A N 1
ATOM 1474 C CA . THR A 1 186 ? -0.188 1.553 -4.875 1.00 96.06 186 THR A CA 1
ATOM 1475 C C . THR A 1 186 ? -1.458 0.945 -5.468 1.00 96.06 186 THR A C 1
ATOM 1477 O O . THR A 1 186 ? -1.382 -0.029 -6.216 1.00 96.06 186 THR A O 1
ATOM 1480 N N . SER A 1 187 ? -2.626 1.531 -5.187 1.00 96.69 187 SER A N 1
ATOM 1481 C CA . SER A 1 187 ? -3.895 1.091 -5.774 1.00 96.69 187 SER A CA 1
ATOM 1482 C C . SER A 1 187 ? -4.018 1.520 -7.230 1.00 96.69 187 SER A C 1
ATOM 1484 O O . SER A 1 187 ? -4.433 0.718 -8.059 1.00 96.69 187 SER A O 1
ATOM 1486 N N . CYS A 1 188 ? -3.581 2.738 -7.568 1.00 98.00 188 CYS A N 1
ATOM 1487 C CA . CYS A 1 188 ? -3.491 3.172 -8.962 1.00 98.00 188 CYS A CA 1
ATOM 1488 C C . CYS A 1 188 ? -2.497 2.326 -9.768 1.00 98.00 188 CYS A C 1
ATOM 1490 O O . CYS A 1 188 ? -2.813 1.937 -10.892 1.00 98.00 188 CYS A O 1
ATOM 1492 N N . SER A 1 189 ? -1.340 1.977 -9.192 1.00 98.06 189 SER A N 1
ATOM 1493 C CA . SER A 1 189 ? -0.379 1.066 -9.830 1.00 98.06 189 SER A CA 1
ATOM 1494 C C . SER A 1 189 ? -0.987 -0.323 -10.057 1.00 98.06 189 SER A C 1
ATOM 1496 O O . SER A 1 189 ? -0.897 -0.864 -11.158 1.00 98.06 189 SER A O 1
ATOM 1498 N N . SER A 1 190 ? -1.677 -0.876 -9.054 1.00 98.31 190 SER A N 1
ATOM 1499 C CA . SER A 1 190 ? -2.323 -2.196 -9.150 1.00 98.31 190 SER A CA 1
ATOM 1500 C C . SER A 1 190 ? -3.462 -2.207 -10.173 1.00 98.31 190 SER A C 1
ATOM 1502 O O . SER A 1 190 ? -3.543 -3.113 -10.999 1.00 98.31 190 SER A O 1
ATOM 1504 N N . LEU A 1 191 ? -4.293 -1.162 -10.207 1.00 98.31 191 LEU A N 1
ATOM 1505 C CA . LEU A 1 191 ? -5.314 -0.993 -11.242 1.00 98.31 191 LEU A CA 1
ATOM 1506 C C . LEU A 1 191 ? -4.695 -0.866 -12.640 1.00 98.31 191 LEU A C 1
ATOM 1508 O O . LEU A 1 191 ? -5.180 -1.465 -13.597 1.00 98.31 191 LEU A O 1
ATOM 1512 N N . GLY A 1 192 ? -3.594 -0.119 -12.750 1.00 98.06 192 GLY A N 1
ATOM 1513 C CA . GLY A 1 192 ? -2.823 -0.002 -13.981 1.00 98.06 192 GLY A CA 1
ATOM 1514 C C . GLY A 1 192 ? -2.307 -1.352 -14.471 1.00 98.06 192 GLY A C 1
ATOM 1515 O O . GLY A 1 192 ? -2.422 -1.637 -15.659 1.00 98.06 192 GLY A O 1
ATOM 1516 N N . ARG A 1 193 ? -1.820 -2.218 -13.569 1.00 98.25 193 ARG A N 1
ATOM 1517 C CA . ARG A 1 193 ? -1.437 -3.605 -13.887 1.00 98.25 193 ARG A CA 1
ATOM 1518 C C . ARG A 1 193 ? -2.603 -4.380 -14.503 1.00 98.25 193 ARG A C 1
ATOM 1520 O O . ARG A 1 193 ? -2.431 -4.949 -15.577 1.00 98.25 193 ARG A O 1
ATOM 1527 N N . PHE A 1 194 ? -3.784 -4.346 -13.885 1.00 98.31 194 PHE A N 1
ATOM 1528 C CA . PHE A 1 194 ? -4.972 -5.015 -14.429 1.00 98.31 194 PHE A CA 1
ATOM 1529 C C . PHE A 1 194 ? -5.337 -4.516 -15.832 1.00 98.31 194 PHE A C 1
ATOM 1531 O O . PHE A 1 194 ? -5.589 -5.320 -16.727 1.00 98.31 194 PHE A O 1
ATOM 1538 N N . TYR A 1 195 ? -5.311 -3.202 -16.062 1.00 97.62 195 TYR A N 1
ATOM 1539 C CA . TYR A 1 195 ? -5.597 -2.640 -17.384 1.00 97.62 195 TYR A CA 1
ATOM 1540 C C . TYR A 1 195 ? -4.521 -2.955 -18.429 1.00 97.62 195 TYR A C 1
ATOM 1542 O O . TYR A 1 195 ? -4.855 -3.138 -19.599 1.00 97.62 195 TYR A O 1
ATOM 1550 N N . LEU A 1 196 ? -3.249 -3.056 -18.035 1.00 96.69 196 LEU A N 1
ATOM 1551 C CA . LEU A 1 196 ? -2.179 -3.515 -18.924 1.00 96.69 196 LEU A CA 1
ATOM 1552 C C . LEU A 1 196 ? -2.390 -4.975 -19.352 1.00 96.69 196 LEU A C 1
ATOM 1554 O O . LEU A 1 196 ? -2.257 -5.272 -20.539 1.00 96.69 196 LEU A O 1
ATOM 1558 N N . GLU A 1 197 ? -2.752 -5.857 -18.415 1.00 95.94 197 GLU A N 1
ATOM 1559 C CA . GLU A 1 197 ? -3.080 -7.267 -18.687 1.00 95.94 197 GLU A CA 1
ATOM 1560 C C . GLU A 1 197 ? -4.290 -7.398 -19.624 1.00 95.94 197 GLU A C 1
ATOM 1562 O O . GLU A 1 197 ? -4.246 -8.158 -20.590 1.00 95.94 197 GLU A O 1
ATOM 1567 N N . ASP A 1 198 ? -5.329 -6.586 -19.402 1.00 95.38 198 ASP A N 1
ATOM 1568 C CA . ASP A 1 198 ? -6.515 -6.494 -20.266 1.00 95.38 198 ASP A CA 1
ATOM 1569 C C . ASP A 1 198 ? -6.230 -5.800 -21.615 1.00 95.38 198 ASP A C 1
ATOM 1571 O O . ASP A 1 198 ? -7.129 -5.652 -22.445 1.00 95.38 198 ASP A O 1
ATOM 1575 N N . LYS A 1 199 ? -5.001 -5.314 -21.838 1.00 94.94 199 LYS A N 1
ATOM 1576 C CA . LYS A 1 199 ? -4.590 -4.514 -23.005 1.00 94.94 199 LYS A CA 1
ATOM 1577 C C . LYS A 1 199 ? -5.387 -3.210 -23.196 1.00 94.94 199 LYS A C 1
ATOM 1579 O O . LYS A 1 199 ? -5.391 -2.633 -24.290 1.00 94.94 199 LYS A O 1
ATOM 1584 N N . LYS A 1 200 ? -6.010 -2.702 -22.127 1.00 95.56 200 LYS A N 1
ATOM 1585 C CA . LYS A 1 200 ? -6.703 -1.404 -22.041 1.00 95.56 200 LYS A CA 1
ATOM 1586 C C . LYS A 1 200 ? -5.691 -0.284 -21.796 1.00 95.56 200 LYS A C 1
ATOM 1588 O O . LYS A 1 200 ? -5.647 0.332 -20.734 1.00 95.56 200 LYS A O 1
ATOM 1593 N N . TYR A 1 201 ? -4.830 -0.037 -22.780 1.00 95.56 201 TYR A N 1
ATOM 1594 C CA . TYR A 1 201 ? -3.664 0.836 -22.603 1.00 95.56 201 TYR A CA 1
ATOM 1595 C C . TYR A 1 201 ? -4.008 2.298 -22.314 1.00 95.56 201 TYR A C 1
ATOM 1597 O O . TYR A 1 201 ? -3.307 2.937 -21.533 1.00 95.56 201 TYR A O 1
ATOM 1605 N N . VAL A 1 202 ? -5.106 2.818 -22.870 1.00 95.50 202 VAL A N 1
ATOM 1606 C CA . VAL A 1 202 ? -5.573 4.176 -22.553 1.00 95.50 202 VAL A CA 1
ATOM 1607 C C . VAL A 1 202 ? -5.953 4.277 -21.074 1.00 95.50 202 VAL A C 1
ATOM 1609 O O . VAL A 1 202 ? -5.411 5.131 -20.373 1.00 95.50 202 VAL A O 1
ATOM 1612 N N . ASP A 1 203 ? -6.787 3.364 -20.571 1.00 96.00 203 ASP A N 1
ATOM 1613 C CA . ASP A 1 203 ? -7.200 3.347 -19.162 1.00 96.00 203 ASP A CA 1
ATOM 1614 C C . ASP A 1 203 ? -6.005 3.125 -18.229 1.00 96.00 203 ASP A C 1
ATOM 1616 O O . ASP A 1 203 ? -5.851 3.839 -17.235 1.00 96.00 203 ASP A O 1
ATOM 1620 N N . ALA A 1 204 ? -5.108 2.197 -18.589 1.00 97.31 204 ALA A N 1
ATOM 1621 C CA . ALA A 1 204 ? -3.848 1.980 -17.884 1.00 97.31 204 ALA A CA 1
ATOM 1622 C C . ALA A 1 204 ? -3.037 3.278 -17.803 1.00 97.31 204 ALA A C 1
ATOM 1624 O O . ALA A 1 204 ? -2.596 3.663 -16.724 1.00 97.31 204 ALA A O 1
ATOM 1625 N N . SER A 1 205 ? -2.878 3.998 -18.917 1.00 96.50 205 SER A N 1
ATOM 1626 C CA . SER A 1 205 ? -2.095 5.234 -18.950 1.00 96.50 205 SER A CA 1
ATOM 1627 C C . SER A 1 205 ? -2.670 6.325 -18.040 1.00 96.50 205 SER A C 1
ATOM 1629 O O . SER A 1 205 ? -1.912 7.054 -17.401 1.00 96.50 205 SER A O 1
ATOM 1631 N N . LEU A 1 206 ? -3.999 6.415 -17.923 1.00 96.50 206 LEU A N 1
ATOM 1632 C CA . LEU A 1 206 ? -4.660 7.401 -17.070 1.00 96.50 206 LEU A CA 1
ATOM 1633 C C . LEU A 1 206 ? -4.391 7.128 -15.588 1.00 96.50 206 LEU A C 1
ATOM 1635 O O . LEU A 1 206 ? -3.995 8.038 -14.856 1.00 96.50 206 LEU A O 1
ATOM 1639 N N . VAL A 1 207 ? -4.560 5.880 -15.145 1.00 98.12 207 VAL A N 1
ATOM 1640 C CA . VAL A 1 207 ? -4.375 5.519 -13.730 1.00 98.12 207 VAL A CA 1
ATOM 1641 C C . VAL A 1 207 ? -2.895 5.459 -13.347 1.00 98.12 207 VAL A C 1
ATOM 1643 O O . VAL A 1 207 ? -2.524 5.973 -12.294 1.00 98.12 207 VAL A O 1
ATOM 1646 N N . LEU A 1 208 ? -2.023 4.960 -14.233 1.00 98.25 208 LEU A N 1
ATOM 1647 C CA . LEU A 1 208 ? -0.570 4.944 -14.020 1.00 98.25 208 LEU A CA 1
ATOM 1648 C C . LEU A 1 208 ? 0.018 6.359 -13.971 1.00 98.25 208 LEU A C 1
ATOM 1650 O O . LEU A 1 208 ? 1.029 6.593 -13.309 1.00 98.25 208 LEU A O 1
ATOM 1654 N N . LYS A 1 209 ? -0.602 7.336 -14.648 1.00 97.88 209 LYS A N 1
ATOM 1655 C CA . LYS A 1 209 ? -0.189 8.743 -14.550 1.00 97.88 209 LYS A CA 1
ATOM 1656 C C . LYS A 1 209 ? -0.388 9.283 -13.135 1.00 97.88 209 LYS A C 1
ATOM 1658 O O . LYS A 1 209 ? 0.507 9.981 -12.660 1.00 97.88 209 LYS A O 1
ATOM 1663 N N . LYS A 1 210 ? -1.485 8.921 -12.455 1.00 97.62 210 LYS A N 1
ATOM 1664 C CA . LYS A 1 210 ? -1.734 9.308 -11.054 1.00 97.62 210 LYS A CA 1
ATOM 1665 C C . LYS A 1 210 ? -0.641 8.759 -10.127 1.00 97.62 210 LYS A C 1
ATOM 1667 O O . LYS A 1 210 ? -0.024 9.521 -9.390 1.00 97.62 210 LYS A O 1
ATOM 1672 N N . SER A 1 211 ? -0.329 7.464 -10.205 1.00 97.56 211 SER A N 1
ATOM 1673 C CA . SER A 1 211 ? 0.725 6.860 -9.371 1.00 97.56 211 SER A CA 1
ATOM 1674 C C . SER A 1 211 ? 2.129 7.362 -9.724 1.00 97.56 211 SER A C 1
ATOM 1676 O O . SER A 1 211 ? 2.932 7.619 -8.828 1.00 97.56 211 SER A O 1
ATOM 1678 N N . CYS A 1 212 ? 2.424 7.588 -11.007 1.00 97.94 212 CYS A N 1
ATOM 1679 C CA . CYS A 1 212 ? 3.692 8.179 -11.444 1.00 97.94 212 CYS A CA 1
ATOM 1680 C C . CYS A 1 212 ? 3.891 9.611 -10.904 1.00 97.94 212 CYS A C 1
ATOM 1682 O O . CYS A 1 212 ? 5.002 9.973 -10.517 1.00 97.94 212 CYS A O 1
ATOM 1684 N N . GLN A 1 213 ? 2.829 10.426 -10.823 1.00 96.94 213 GLN A N 1
ATOM 1685 C CA . GLN A 1 213 ? 2.883 11.755 -10.189 1.00 96.94 213 GLN A CA 1
ATOM 1686 C C . GLN A 1 213 ? 3.237 11.670 -8.696 1.00 96.94 213 GLN A C 1
ATOM 1688 O O . GLN A 1 213 ? 3.966 12.524 -8.193 1.00 96.94 213 GLN A O 1
ATOM 1693 N N . SER A 1 214 ? 2.817 10.597 -8.024 1.00 96.25 214 SER A N 1
ATOM 1694 C CA . SER A 1 214 ? 3.184 10.271 -6.640 1.00 96.25 214 SER A CA 1
ATOM 1695 C C . SER A 1 214 ? 4.541 9.561 -6.503 1.00 96.25 214 SER A C 1
ATOM 1697 O O . SER A 1 214 ? 4.793 8.900 -5.497 1.00 96.25 214 SER A O 1
ATOM 1699 N N . LYS A 1 215 ? 5.431 9.712 -7.493 1.00 97.12 215 LYS A N 1
ATOM 1700 C CA . LYS A 1 215 ? 6.796 9.162 -7.521 1.00 97.12 215 LYS A CA 1
ATOM 1701 C C . LYS A 1 215 ? 6.887 7.629 -7.560 1.00 97.12 215 LYS A C 1
ATOM 1703 O O . LYS A 1 215 ? 7.913 7.073 -7.175 1.00 97.12 215 LYS A O 1
ATOM 1708 N N . ASP A 1 216 ? 5.863 6.933 -8.059 1.00 97.31 216 ASP A N 1
ATOM 1709 C CA . ASP A 1 216 ? 5.951 5.487 -8.295 1.00 97.31 216 ASP A CA 1
ATOM 1710 C C . ASP A 1 216 ? 6.786 5.173 -9.547 1.00 97.31 216 ASP A C 1
ATOM 1712 O O . ASP A 1 216 ? 6.341 5.355 -10.687 1.00 97.31 216 ASP A O 1
ATOM 1716 N N . GLY A 1 217 ? 8.013 4.688 -9.338 1.00 96.94 217 GLY A N 1
ATOM 1717 C CA . GLY A 1 217 ? 8.954 4.383 -10.417 1.00 96.94 217 GLY A CA 1
ATOM 1718 C C . GLY A 1 217 ? 8.458 3.295 -11.372 1.00 96.94 217 GLY A C 1
ATOM 1719 O O . GLY A 1 217 ? 8.702 3.391 -12.576 1.00 96.94 217 GLY A O 1
ATOM 1720 N N . TRP A 1 218 ? 7.719 2.299 -10.870 1.00 97.31 218 TRP A N 1
ATOM 1721 C CA . TRP A 1 218 ? 7.140 1.250 -11.712 1.00 97.31 218 TRP A CA 1
ATOM 1722 C C . TRP A 1 218 ? 6.086 1.825 -12.664 1.00 97.31 218 TRP A C 1
ATOM 1724 O O . TRP A 1 218 ? 6.187 1.628 -13.874 1.00 97.31 218 TRP A O 1
ATOM 1734 N N . SER A 1 219 ? 5.143 2.632 -12.169 1.00 97.94 219 SER A N 1
ATOM 1735 C CA . SER A 1 219 ? 4.120 3.238 -13.031 1.00 97.94 219 SER A CA 1
ATOM 1736 C C . SER A 1 219 ? 4.701 4.180 -14.078 1.00 97.94 219 SER A C 1
ATOM 1738 O O . SER A 1 219 ? 4.288 4.136 -15.238 1.00 97.94 219 SER A O 1
ATOM 1740 N N . CYS A 1 220 ? 5.695 4.998 -13.713 1.00 98.31 220 CYS A N 1
ATOM 1741 C CA . CYS A 1 220 ? 6.393 5.827 -14.696 1.00 98.31 220 CYS A CA 1
ATOM 1742 C C . CYS A 1 220 ? 7.102 4.971 -15.761 1.00 98.31 220 CYS A C 1
ATOM 1744 O O . CYS A 1 220 ? 7.047 5.305 -16.942 1.00 98.31 220 CYS A O 1
ATOM 1746 N N . SER A 1 221 ? 7.715 3.847 -15.374 1.00 97.81 221 SER A N 1
ATOM 1747 C CA . SER A 1 221 ? 8.340 2.911 -16.319 1.00 97.81 221 SER A CA 1
ATOM 1748 C C . SER A 1 221 ? 7.316 2.339 -17.299 1.00 97.81 221 SER A C 1
ATOM 1750 O O . SER A 1 221 ? 7.562 2.308 -18.505 1.00 97.81 221 SER A O 1
ATOM 1752 N N . GLN A 1 222 ? 6.150 1.920 -16.800 1.00 97.44 222 GLN A N 1
ATOM 1753 C CA . GLN A 1 222 ? 5.079 1.387 -17.641 1.00 97.44 222 GLN A CA 1
ATOM 1754 C C . GLN A 1 222 ? 4.532 2.441 -18.614 1.00 97.44 222 GLN A C 1
ATOM 1756 O O . GLN A 1 222 ? 4.279 2.125 -19.773 1.00 97.44 222 GLN A O 1
ATOM 1761 N N . LEU A 1 223 ? 4.408 3.706 -18.197 1.00 97.25 223 LEU A N 1
ATOM 1762 C CA . LEU A 1 223 ? 4.052 4.801 -19.108 1.00 97.25 223 LEU A CA 1
ATOM 1763 C C . LEU A 1 223 ? 5.113 5.015 -20.190 1.00 97.25 223 LEU A C 1
ATOM 1765 O O . LEU A 1 223 ? 4.765 5.207 -21.354 1.00 97.25 223 LEU A O 1
ATOM 1769 N N . GLY A 1 224 ? 6.394 4.959 -19.814 1.00 96.44 224 GLY A N 1
ATOM 1770 C CA . GLY A 1 224 ? 7.511 5.018 -20.756 1.00 96.44 224 GLY A CA 1
ATOM 1771 C C . GLY A 1 224 ? 7.393 3.951 -21.843 1.00 96.44 224 GLY A C 1
ATOM 1772 O O . GLY A 1 224 ? 7.532 4.266 -23.026 1.00 96.44 224 GLY A O 1
ATOM 1773 N N . GLU A 1 225 ? 7.047 2.724 -21.448 1.00 95.38 225 GLU A N 1
ATOM 1774 C CA . GLU A 1 225 ? 6.820 1.595 -22.356 1.00 95.38 225 GLU A CA 1
ATOM 1775 C C . GLU A 1 225 ? 5.630 1.820 -23.291 1.00 95.38 225 GLU A C 1
ATOM 1777 O O . GLU A 1 225 ? 5.755 1.672 -24.507 1.00 95.38 225 GLU A O 1
ATOM 1782 N N . LEU A 1 226 ? 4.485 2.233 -22.739 1.00 95.44 226 LEU A N 1
ATOM 1783 C CA . LEU A 1 226 ? 3.269 2.466 -23.515 1.00 95.44 226 LEU A CA 1
ATOM 1784 C C . LEU A 1 226 ? 3.489 3.495 -24.633 1.00 95.44 226 LEU A C 1
ATOM 1786 O O . LEU A 1 226 ? 3.059 3.277 -25.766 1.00 95.44 226 LEU A O 1
ATOM 1790 N N . TYR A 1 227 ? 4.201 4.588 -24.338 1.00 95.94 227 TYR A N 1
ATOM 1791 C CA . TYR A 1 227 ? 4.554 5.592 -25.345 1.00 95.94 227 TYR A CA 1
ATOM 1792 C C . TYR A 1 227 ? 5.681 5.143 -26.290 1.00 95.94 227 TYR A C 1
ATOM 1794 O O . TYR A 1 227 ? 5.724 5.626 -27.419 1.00 95.94 227 TYR A O 1
ATOM 1802 N N . ALA A 1 228 ? 6.575 4.237 -25.875 1.00 93.38 228 ALA A N 1
ATOM 1803 C CA . ALA A 1 228 ? 7.640 3.707 -26.737 1.00 93.38 228 ALA A CA 1
ATOM 1804 C C . ALA A 1 228 ? 7.088 2.803 -27.846 1.00 93.38 228 ALA A C 1
ATOM 1806 O O . ALA A 1 228 ? 7.545 2.862 -28.992 1.00 93.38 228 ALA A O 1
ATOM 1807 N N . VAL A 1 229 ? 6.124 1.952 -27.491 1.00 89.50 229 VAL A N 1
ATOM 1808 C CA . VAL A 1 229 ? 5.517 0.990 -28.414 1.00 89.50 229 VAL A CA 1
ATOM 1809 C C . VAL A 1 229 ? 4.430 1.671 -29.241 1.00 89.50 229 VAL A C 1
ATOM 1811 O O . VAL A 1 229 ? 4.495 1.622 -30.465 1.00 89.50 229 VAL A O 1
ATOM 1814 N N . GLY A 1 230 ? 3.485 2.354 -28.584 1.00 82.88 230 GLY A N 1
ATOM 1815 C CA . GLY A 1 230 ? 2.242 2.817 -29.203 1.00 82.88 230 GLY A CA 1
ATOM 1816 C C . GLY A 1 230 ? 1.370 1.639 -29.652 1.00 82.88 230 GLY A C 1
ATOM 1817 O O . GLY A 1 230 ? 1.701 0.928 -30.594 1.00 82.88 230 GLY A O 1
ATOM 1818 N N . ALA A 1 231 ? 0.254 1.397 -28.968 1.00 78.19 231 ALA A N 1
ATOM 1819 C CA . ALA A 1 231 ? -0.669 0.308 -29.294 1.00 78.19 231 ALA A CA 1
ATOM 1820 C C . ALA A 1 231 ? -2.088 0.617 -28.794 1.00 78.19 231 ALA A C 1
ATOM 1822 O O . ALA A 1 231 ? -2.263 1.457 -27.914 1.00 78.19 231 ALA A O 1
ATOM 1823 N N . ASN A 1 232 ? -3.102 -0.068 -29.342 1.00 76.69 232 ASN A N 1
ATOM 1824 C CA . ASN A 1 232 ? -4.522 0.035 -28.957 1.00 76.69 232 ASN A CA 1
ATOM 1825 C C . ASN A 1 232 ? -4.976 1.475 -28.644 1.00 76.69 232 ASN A C 1
ATOM 1827 O O . ASN A 1 232 ? -5.332 1.794 -27.511 1.00 76.69 232 ASN A O 1
ATOM 1831 N N . LYS A 1 233 ? -4.963 2.339 -29.670 1.00 87.94 233 LYS A N 1
ATOM 1832 C CA . LYS A 1 233 ? -5.320 3.775 -29.621 1.00 87.94 233 LYS A CA 1
ATOM 1833 C C . LYS A 1 233 ? -4.315 4.694 -28.913 1.00 87.94 233 LYS A C 1
ATOM 1835 O O . LYS A 1 233 ? -4.498 5.908 -28.949 1.00 87.94 233 LYS A O 1
ATOM 1840 N N . MET A 1 234 ? -3.235 4.171 -28.329 1.00 88.56 234 MET A N 1
ATOM 1841 C CA . MET A 1 234 ? -2.106 5.008 -27.922 1.00 88.56 234 MET A CA 1
ATOM 1842 C C . MET A 1 234 ? -1.179 5.281 -29.104 1.00 88.56 234 MET A C 1
ATOM 1844 O O . MET A 1 234 ? -0.660 4.358 -29.729 1.00 88.56 234 MET A O 1
ATOM 1848 N N . VAL A 1 235 ? -0.940 6.563 -29.374 1.00 91.06 235 VAL A N 1
ATOM 1849 C CA . VAL A 1 235 ? 0.036 7.007 -30.372 1.00 91.06 235 VAL A CA 1
ATOM 1850 C C . VAL A 1 235 ? 1.439 6.905 -29.779 1.00 91.06 235 VAL A C 1
ATOM 1852 O O . VAL A 1 235 ? 1.690 7.396 -28.676 1.00 91.06 235 VAL A O 1
ATOM 1855 N N . LYS A 1 236 ? 2.349 6.271 -30.523 1.00 94.12 236 LYS A N 1
ATOM 1856 C CA . LYS A 1 236 ? 3.772 6.209 -30.183 1.00 94.12 236 LYS A CA 1
ATOM 1857 C C . LYS A 1 236 ? 4.357 7.621 -30.083 1.00 94.12 236 LYS A C 1
ATOM 1859 O O . LYS A 1 236 ? 4.198 8.428 -30.993 1.00 94.12 236 LYS A O 1
ATOM 1864 N N . ASP A 1 237 ? 5.069 7.898 -28.996 1.00 95.69 237 ASP A N 1
ATOM 1865 C CA . ASP A 1 237 ? 5.684 9.195 -28.714 1.00 95.69 237 ASP A CA 1
ATOM 1866 C C . ASP A 1 237 ? 7.012 8.985 -27.973 1.00 95.69 237 ASP A C 1
ATOM 1868 O O . ASP A 1 237 ? 7.069 8.815 -26.752 1.00 95.69 237 ASP A O 1
ATOM 1872 N N . ASN A 1 238 ? 8.108 8.995 -28.732 1.00 93.00 238 ASN A N 1
ATOM 1873 C CA . ASN A 1 238 ? 9.444 8.749 -28.189 1.00 93.00 238 ASN A CA 1
ATOM 1874 C C . ASN A 1 238 ? 9.866 9.814 -27.162 1.00 93.00 238 ASN A C 1
ATOM 1876 O O . ASN A 1 238 ? 10.595 9.496 -26.223 1.00 93.00 238 ASN A O 1
ATOM 1880 N N . ASN A 1 239 ? 9.405 11.060 -27.301 1.00 94.88 239 ASN A N 1
ATOM 1881 C CA . ASN A 1 239 ? 9.763 12.136 -26.377 1.00 94.88 239 ASN A CA 1
ATOM 1882 C C . ASN A 1 239 ? 9.069 11.945 -25.026 1.00 94.88 239 ASN A C 1
ATOM 1884 O O . ASN A 1 239 ? 9.717 12.034 -23.978 1.00 94.88 239 ASN A O 1
ATOM 1888 N N . LYS A 1 240 ? 7.772 11.609 -25.031 1.00 96.00 240 LYS A N 1
ATOM 1889 C CA . LYS A 1 240 ? 7.059 11.235 -23.800 1.00 96.00 240 LYS A CA 1
ATOM 1890 C C . LYS A 1 240 ? 7.638 9.976 -23.181 1.00 96.00 240 LYS A C 1
ATOM 1892 O O . LYS A 1 240 ? 7.818 9.947 -21.968 1.00 96.00 240 LYS A O 1
ATOM 1897 N N . SER A 1 241 ? 7.972 8.977 -23.995 1.00 96.44 241 SER A N 1
ATOM 1898 C CA . SER A 1 241 ? 8.610 7.750 -23.522 1.00 96.44 241 SER A CA 1
ATOM 1899 C C . SER A 1 241 ? 9.899 8.046 -22.745 1.00 96.44 241 SER A C 1
ATOM 1901 O O . SER A 1 241 ? 10.006 7.681 -21.574 1.00 96.44 241 SER A O 1
ATOM 1903 N N . VAL A 1 242 ? 10.826 8.806 -23.343 1.00 96.94 242 VAL A N 1
ATOM 1904 C CA . VAL A 1 242 ? 12.072 9.234 -22.684 1.00 96.94 242 VAL A CA 1
ATOM 1905 C C . VAL A 1 242 ? 11.782 10.030 -21.410 1.00 96.94 242 VAL A C 1
ATOM 1907 O O . VAL A 1 242 ? 12.408 9.777 -20.385 1.00 96.94 242 VAL A O 1
ATOM 1910 N N . SER A 1 243 ? 10.809 10.947 -21.435 1.00 97.88 243 SER A N 1
ATOM 1911 C CA . SER A 1 243 ? 10.432 11.735 -20.253 1.00 97.88 243 SER A CA 1
ATOM 1912 C C . SER A 1 243 ? 9.925 10.865 -19.096 1.00 97.88 243 SER A C 1
ATOM 1914 O O . SER A 1 243 ? 10.297 11.085 -17.942 1.00 97.88 243 SER A O 1
ATOM 1916 N N . PHE A 1 244 ? 9.094 9.860 -19.379 1.00 98.25 244 PHE A N 1
ATOM 1917 C CA . PHE A 1 244 ? 8.567 8.963 -18.352 1.00 98.25 244 PHE A CA 1
ATOM 1918 C C . PHE A 1 244 ? 9.618 7.990 -17.825 1.00 98.25 244 PHE A C 1
ATOM 1920 O O . PHE A 1 244 ? 9.691 7.800 -16.609 1.00 98.25 244 PHE A O 1
ATOM 1927 N N . TYR A 1 245 ? 10.476 7.437 -18.687 1.00 98.19 245 TYR A N 1
ATOM 1928 C CA . TYR A 1 245 ? 11.605 6.644 -18.210 1.00 98.19 245 TYR A CA 1
ATOM 1929 C C . TYR A 1 245 ? 12.585 7.479 -17.379 1.00 98.19 245 TYR A C 1
ATOM 1931 O O . TYR A 1 245 ? 13.163 6.951 -16.431 1.00 98.19 245 TYR A O 1
ATOM 1939 N N . ASP A 1 246 ? 12.765 8.770 -17.683 1.00 97.88 246 ASP A N 1
ATOM 1940 C CA . ASP A 1 246 ? 13.660 9.639 -16.905 1.00 97.88 246 ASP A CA 1
ATOM 1941 C C . ASP A 1 246 ? 13.124 9.823 -15.487 1.00 97.88 246 ASP A C 1
ATOM 1943 O O . ASP A 1 246 ? 13.834 9.571 -14.511 1.00 97.88 246 ASP A O 1
ATOM 1947 N N . LYS A 1 247 ? 11.826 10.125 -15.367 1.00 98.19 247 LYS A N 1
ATOM 1948 C CA . LYS A 1 247 ? 11.130 10.144 -14.075 1.00 98.19 247 LYS A CA 1
ATOM 1949 C C . LYS A 1 247 ? 11.264 8.811 -13.347 1.00 98.19 247 LYS A C 1
ATOM 1951 O O . LYS A 1 247 ? 11.675 8.799 -12.193 1.00 98.19 247 LYS A O 1
ATOM 1956 N N . ALA A 1 248 ? 10.984 7.696 -14.020 1.00 98.06 248 ALA A N 1
ATOM 1957 C CA . ALA A 1 248 ? 11.084 6.362 -13.436 1.00 98.06 248 ALA A CA 1
ATOM 1958 C C . ALA A 1 248 ? 12.494 6.067 -12.900 1.00 98.06 248 ALA A C 1
ATOM 1960 O O . ALA A 1 248 ? 12.640 5.589 -11.776 1.00 98.06 248 ALA A O 1
ATOM 1961 N N . CYS A 1 249 ? 13.532 6.398 -13.673 1.00 97.69 249 CYS A N 1
ATOM 1962 C CA . CYS A 1 249 ? 14.929 6.252 -13.276 1.00 97.69 249 CYS A CA 1
ATOM 1963 C C . CYS A 1 249 ? 15.275 7.111 -12.047 1.00 97.69 249 CYS A C 1
ATOM 1965 O O . CYS A 1 249 ? 15.950 6.647 -11.121 1.00 97.69 249 CYS A O 1
ATOM 1967 N N . ASN A 1 250 ? 14.784 8.352 -12.004 1.00 96.88 250 ASN A N 1
ATOM 1968 C CA . ASN A 1 250 ? 14.962 9.249 -10.861 1.00 96.88 250 ASN A CA 1
ATOM 1969 C C . ASN A 1 250 ? 14.175 8.776 -9.623 1.00 96.88 250 ASN A C 1
ATOM 1971 O O . ASN A 1 250 ? 14.631 8.985 -8.502 1.00 96.88 250 ASN A O 1
ATOM 1975 N N . TYR A 1 251 ? 13.060 8.065 -9.811 1.00 96.12 251 TYR A N 1
ATOM 1976 C CA . TYR A 1 251 ? 12.288 7.399 -8.752 1.00 96.12 251 TYR A CA 1
ATOM 1977 C C . TYR A 1 251 ? 12.790 5.985 -8.413 1.00 96.12 251 TYR A C 1
ATOM 1979 O O . TYR A 1 251 ? 12.104 5.228 -7.733 1.00 96.12 251 TYR A O 1
ATOM 1987 N N . GLY A 1 252 ? 13.993 5.617 -8.863 1.00 92.44 252 GLY A N 1
ATOM 1988 C CA . GLY A 1 252 ? 14.670 4.388 -8.442 1.00 92.44 252 GLY A CA 1
ATOM 1989 C C . GLY A 1 252 ? 14.442 3.164 -9.331 1.00 92.44 252 GLY A C 1
ATOM 1990 O O . GLY A 1 252 ? 14.972 2.098 -9.025 1.00 92.44 252 GLY A O 1
ATOM 1991 N N . SER A 1 253 ? 13.726 3.281 -10.455 1.00 96.12 253 SER A N 1
ATOM 1992 C CA . SER A 1 253 ? 13.603 2.186 -11.426 1.00 96.12 253 SER A CA 1
ATOM 1993 C C . SER A 1 253 ? 14.933 1.956 -12.154 1.00 96.12 253 SER A C 1
ATOM 1995 O O . SER A 1 253 ? 15.238 2.620 -13.150 1.00 96.12 253 SER A O 1
ATOM 1997 N N . ARG A 1 254 ? 15.723 0.984 -11.674 1.00 95.50 254 ARG A N 1
ATOM 1998 C CA . ARG A 1 254 ? 16.997 0.583 -12.302 1.00 95.50 254 ARG A CA 1
ATOM 1999 C C . ARG A 1 254 ? 16.813 0.175 -13.768 1.00 95.50 254 ARG A C 1
ATOM 2001 O O . ARG A 1 254 ? 17.549 0.639 -14.631 1.00 95.50 254 ARG A O 1
ATOM 2008 N N . THR A 1 255 ? 15.740 -0.559 -14.065 1.00 94.88 255 THR A N 1
ATOM 2009 C CA . THR A 1 255 ? 15.408 -1.012 -15.421 1.00 94.88 255 THR A CA 1
ATOM 2010 C C . THR A 1 255 ? 15.114 0.154 -16.364 1.00 94.88 255 THR A C 1
ATOM 2012 O O . THR A 1 255 ? 15.527 0.122 -17.523 1.00 94.88 255 THR A O 1
ATOM 2015 N N . SER A 1 256 ? 14.459 1.217 -15.884 1.00 97.31 256 SER A N 1
ATOM 2016 C CA . SER A 1 256 ? 14.225 2.431 -16.679 1.00 97.31 256 SER A CA 1
ATOM 2017 C C . SER A 1 256 ? 15.512 3.201 -16.953 1.00 97.31 256 SER A C 1
ATOM 2019 O O . SER A 1 256 ? 15.706 3.679 -18.070 1.00 97.31 256 SER A O 1
ATOM 2021 N N . CYS A 1 257 ? 16.417 3.283 -15.971 1.00 97.75 257 CYS A N 1
ATOM 2022 C CA . CYS A 1 257 ? 17.747 3.853 -16.184 1.00 97.75 257 CYS A CA 1
ATOM 2023 C C . CYS A 1 257 ? 18.502 3.084 -17.287 1.00 97.75 257 CYS A C 1
ATOM 2025 O O . CYS A 1 257 ? 19.010 3.696 -18.226 1.00 97.75 257 CYS A O 1
ATOM 2027 N N . SER A 1 258 ? 18.495 1.748 -17.245 1.00 96.50 258 SER A N 1
ATOM 2028 C CA . SER A 1 258 ? 19.116 0.896 -18.272 1.00 96.50 258 SER A CA 1
ATOM 2029 C C . SER A 1 258 ? 18.488 1.089 -19.651 1.00 96.50 258 SER A C 1
ATOM 2031 O O . SER A 1 258 ? 19.202 1.244 -20.646 1.00 96.50 258 SER A O 1
ATOM 2033 N N . LYS A 1 259 ? 17.149 1.156 -19.725 1.00 95.56 259 LYS A N 1
ATOM 2034 C CA . LYS A 1 259 ? 16.423 1.432 -20.976 1.00 95.56 259 LYS A CA 1
ATOM 2035 C C . LYS A 1 259 ? 16.821 2.781 -21.573 1.00 95.56 259 LYS A C 1
ATOM 2037 O O . LYS A 1 259 ? 17.148 2.826 -22.757 1.00 95.56 259 LYS A O 1
ATOM 2042 N N . LEU A 1 260 ? 16.882 3.848 -20.774 1.00 96.31 260 LEU A N 1
ATOM 2043 C CA . LEU A 1 260 ? 17.360 5.155 -21.241 1.00 96.31 260 LEU A CA 1
ATOM 2044 C C . LEU A 1 260 ? 18.802 5.113 -21.719 1.00 96.31 260 LEU A C 1
ATOM 2046 O O . LEU A 1 260 ? 19.104 5.664 -22.775 1.00 96.31 260 LEU A O 1
ATOM 2050 N N . GLY A 1 261 ? 19.674 4.438 -20.968 1.00 96.19 261 GLY A N 1
ATOM 2051 C CA . GLY A 1 261 ? 21.054 4.195 -21.362 1.00 96.19 261 GLY A CA 1
ATOM 2052 C C . GLY A 1 261 ? 21.132 3.634 -22.780 1.00 96.19 261 GLY A C 1
ATOM 2053 O O . GLY A 1 261 ? 21.740 4.244 -23.659 1.00 96.19 261 GLY A O 1
ATOM 2054 N N . ARG A 1 262 ? 20.416 2.536 -23.044 1.00 94.19 262 ARG A N 1
ATOM 2055 C CA . ARG A 1 262 ? 20.350 1.917 -24.378 1.00 94.19 262 ARG A CA 1
ATOM 2056 C C . ARG A 1 262 ? 19.725 2.827 -25.438 1.00 94.19 262 ARG A C 1
ATOM 2058 O O . ARG A 1 262 ? 20.252 2.911 -26.544 1.00 94.19 262 ARG A O 1
ATOM 2065 N N . MET A 1 263 ? 18.653 3.553 -25.117 1.00 93.94 263 MET A N 1
ATOM 2066 C CA . MET A 1 263 ? 18.040 4.509 -26.051 1.00 93.94 263 MET A CA 1
ATOM 2067 C C . MET A 1 263 ? 19.021 5.616 -26.460 1.00 93.94 263 MET A C 1
ATOM 2069 O O . MET A 1 263 ? 19.083 5.979 -27.635 1.00 93.94 263 MET A O 1
ATOM 2073 N N . TYR A 1 264 ? 19.813 6.144 -25.525 1.00 95.62 264 TYR A N 1
ATOM 2074 C CA . TYR A 1 264 ? 20.832 7.147 -25.832 1.00 95.62 264 TYR A CA 1
ATOM 2075 C C . TYR A 1 264 ? 22.026 6.558 -26.592 1.00 95.62 264 TYR A C 1
ATOM 2077 O O . TYR A 1 264 ? 22.521 7.219 -27.504 1.00 95.62 264 TYR A O 1
ATOM 2085 N N . LEU A 1 265 ? 22.436 5.315 -26.306 1.00 94.06 265 LEU A N 1
ATOM 2086 C CA . LEU A 1 265 ? 23.458 4.612 -27.097 1.00 94.06 265 LEU A CA 1
ATOM 2087 C C . LEU A 1 265 ? 23.028 4.435 -28.557 1.00 94.06 265 LEU A C 1
ATOM 2089 O O . LEU A 1 265 ? 23.823 4.681 -29.461 1.00 94.06 265 LEU A O 1
ATOM 2093 N N . ASN A 1 266 ? 21.778 4.036 -28.797 1.00 91.62 266 ASN A N 1
ATOM 2094 C CA . ASN A 1 266 ? 21.249 3.848 -30.152 1.00 91.62 266 ASN A CA 1
ATOM 2095 C C . ASN A 1 266 ? 21.171 5.171 -30.926 1.00 91.62 266 ASN A C 1
ATOM 2097 O O . ASN A 1 266 ? 21.364 5.195 -32.137 1.00 91.62 266 ASN A O 1
ATOM 2101 N N . ASN A 1 267 ? 20.954 6.279 -30.215 1.00 91.75 267 ASN A N 1
ATOM 2102 C CA . ASN A 1 267 ? 20.956 7.627 -30.777 1.00 91.75 267 ASN A CA 1
ATOM 2103 C C . ASN A 1 267 ? 22.351 8.280 -30.817 1.00 91.75 267 ASN A C 1
ATOM 2105 O O . ASN A 1 267 ? 22.422 9.495 -30.997 1.00 91.75 267 ASN A O 1
ATOM 2109 N N . LYS A 1 268 ? 23.438 7.514 -30.620 1.00 92.38 268 LYS A N 1
ATOM 2110 C CA . LYS A 1 268 ? 24.830 8.012 -30.637 1.00 92.38 268 LYS A CA 1
ATOM 2111 C C . LYS A 1 268 ? 25.067 9.185 -29.672 1.00 92.38 268 LYS A C 1
ATOM 2113 O O . LYS A 1 268 ? 25.694 10.186 -29.994 1.00 92.38 268 LYS A O 1
ATOM 2118 N N . LYS A 1 269 ? 24.456 9.110 -28.484 1.00 93.94 269 LYS A N 1
ATOM 2119 C CA . LYS A 1 269 ? 24.623 10.068 -27.376 1.00 93.94 269 LYS A CA 1
ATOM 2120 C C . LYS A 1 269 ? 25.325 9.366 -26.215 1.00 93.94 269 LYS A C 1
ATOM 2122 O O . LYS A 1 269 ? 24.748 9.228 -25.131 1.00 93.94 269 LYS A O 1
ATOM 2127 N N . VAL A 1 270 ? 26.548 8.887 -26.452 1.00 93.19 270 VAL A N 1
ATOM 2128 C CA . VAL A 1 270 ? 27.279 7.992 -25.535 1.00 93.19 270 VAL A CA 1
ATOM 2129 C C . VAL A 1 270 ? 27.493 8.618 -24.161 1.00 93.19 270 VAL A C 1
ATOM 2131 O O . VAL A 1 270 ? 27.145 7.992 -23.161 1.00 93.19 270 VAL A O 1
ATOM 2134 N N . THR A 1 271 ? 27.936 9.874 -24.080 1.00 92.25 271 THR A N 1
ATOM 2135 C CA . THR A 1 271 ? 28.110 10.559 -22.785 1.00 92.25 271 THR A CA 1
ATOM 2136 C C . THR A 1 271 ? 26.826 10.586 -21.934 1.00 92.25 271 THR A C 1
ATOM 2138 O O . THR A 1 271 ? 26.869 10.303 -20.736 1.00 92.25 271 THR A O 1
ATOM 2141 N N . LYS A 1 272 ? 25.652 10.850 -22.534 1.00 94.38 272 LYS A N 1
ATOM 2142 C CA . LYS A 1 272 ? 24.367 10.800 -21.802 1.00 94.38 272 LYS A CA 1
ATOM 2143 C C . LYS A 1 272 ? 24.007 9.377 -21.390 1.00 94.38 272 LYS A C 1
ATOM 2145 O O . LYS A 1 272 ? 23.537 9.168 -20.273 1.00 94.38 272 LYS A O 1
ATOM 2150 N N . ALA A 1 273 ? 24.231 8.408 -22.275 1.00 96.25 273 ALA A N 1
ATOM 2151 C CA . ALA A 1 273 ? 23.964 7.008 -21.986 1.00 96.25 273 ALA A CA 1
ATOM 2152 C C . ALA A 1 273 ? 24.760 6.500 -20.779 1.00 96.25 273 ALA A C 1
ATOM 2154 O O . ALA A 1 273 ? 24.179 5.855 -19.908 1.00 96.25 273 ALA A O 1
ATOM 2155 N N . LEU A 1 274 ? 26.053 6.835 -20.700 1.00 96.12 274 LEU A N 1
ATOM 2156 C CA . LEU A 1 274 ? 26.918 6.452 -19.583 1.00 96.12 274 LEU A CA 1
ATOM 2157 C C . LEU A 1 274 ? 26.353 6.920 -18.240 1.00 96.12 274 LEU A C 1
ATOM 2159 O O . LEU A 1 274 ? 26.330 6.138 -17.299 1.00 96.12 274 LEU A O 1
ATOM 2163 N N . GLY A 1 275 ? 25.828 8.147 -18.159 1.00 96.56 275 GLY A N 1
ATOM 2164 C CA . GLY A 1 275 ? 25.222 8.661 -16.928 1.00 96.56 275 GLY A CA 1
ATOM 2165 C C . GLY A 1 275 ? 24.025 7.831 -16.444 1.00 96.56 275 GLY A C 1
ATOM 2166 O O . GLY A 1 275 ? 23.910 7.546 -15.253 1.00 96.56 275 GLY A O 1
ATOM 2167 N N . TYR A 1 276 ? 23.144 7.399 -17.351 1.00 98.12 276 TYR A N 1
ATOM 2168 C CA . TYR A 1 276 ? 22.000 6.553 -16.988 1.00 98.12 276 TYR A CA 1
ATOM 2169 C C . TYR A 1 276 ? 22.399 5.105 -16.692 1.00 98.12 276 TYR A C 1
ATOM 2171 O O . TYR A 1 276 ? 21.888 4.523 -15.737 1.00 98.12 276 TYR A O 1
ATOM 2179 N N . LEU A 1 277 ? 23.325 4.534 -17.467 1.00 98.00 277 LEU A N 1
ATOM 2180 C CA . LEU A 1 277 ? 23.848 3.188 -17.220 1.00 98.00 277 LEU A CA 1
ATOM 2181 C C . LEU A 1 277 ? 24.592 3.120 -15.883 1.00 98.00 277 LEU A C 1
ATOM 2183 O O . LEU A 1 277 ? 24.419 2.157 -15.145 1.00 98.00 277 LEU A O 1
ATOM 2187 N N . GLN A 1 278 ? 25.352 4.160 -15.533 1.00 97.19 278 GLN A N 1
ATOM 2188 C CA . GLN A 1 278 ? 26.026 4.273 -14.241 1.00 97.19 278 GLN A CA 1
ATOM 2189 C C . GLN A 1 278 ? 25.010 4.261 -13.094 1.00 97.19 278 GLN A C 1
ATOM 2191 O O . GLN A 1 278 ? 25.104 3.416 -12.207 1.00 97.19 278 GLN A O 1
ATOM 2196 N N . LYS A 1 279 ? 23.972 5.108 -13.166 1.00 97.12 279 LYS A N 1
ATOM 2197 C CA . LYS A 1 279 ? 22.869 5.128 -12.185 1.00 97.12 279 LYS A CA 1
ATOM 2198 C C . LYS A 1 279 ? 22.142 3.785 -12.059 1.00 97.12 279 LYS A C 1
ATOM 2200 O O . LYS A 1 279 ? 21.597 3.483 -11.000 1.00 97.12 279 LYS A O 1
ATOM 2205 N N . ALA A 1 280 ? 22.037 3.022 -13.146 1.00 97.62 280 ALA A N 1
ATOM 2206 C CA . ALA A 1 280 ? 21.430 1.695 -13.129 1.00 97.62 280 ALA A CA 1
ATOM 2207 C C . ALA A 1 280 ? 22.355 0.663 -12.469 1.00 97.62 280 ALA A C 1
ATOM 2209 O O . ALA A 1 280 ? 21.919 -0.082 -11.594 1.00 97.62 280 ALA A O 1
ATOM 2210 N N . CYS A 1 281 ? 23.638 0.669 -12.840 1.00 97.50 281 CYS A N 1
ATOM 2211 C CA . CYS A 1 281 ? 24.665 -0.209 -12.289 1.00 97.50 281 CYS A CA 1
ATOM 2212 C C . CYS A 1 281 ? 24.846 0.002 -10.775 1.00 97.50 281 CYS A C 1
ATOM 2214 O O . CYS A 1 281 ? 24.885 -0.958 -10.012 1.00 97.50 281 CYS A O 1
ATOM 2216 N N . GLU A 1 282 ? 24.834 1.255 -10.309 1.00 96.44 282 GLU A N 1
ATOM 2217 C CA . GLU A 1 282 ? 24.839 1.610 -8.879 1.00 96.44 282 GLU A CA 1
ATOM 2218 C C . GLU A 1 282 ? 23.622 1.066 -8.114 1.00 96.44 282 GLU A C 1
ATOM 2220 O O . GLU A 1 282 ? 23.675 0.902 -6.898 1.00 96.44 282 GLU A O 1
ATOM 2225 N N . ARG A 1 283 ? 22.534 0.743 -8.822 1.00 95.69 283 ARG A N 1
ATOM 2226 C CA . ARG A 1 283 ? 21.323 0.103 -8.285 1.00 95.69 283 ARG A CA 1
ATOM 2227 C C . ARG A 1 283 ? 21.257 -1.390 -8.611 1.00 95.69 283 ARG A C 1
ATOM 2229 O O . ARG A 1 283 ? 20.167 -1.943 -8.763 1.00 95.69 283 ARG A O 1
ATOM 2236 N N . ALA A 1 284 ? 22.417 -2.027 -8.728 1.00 96.25 284 ALA A N 1
ATOM 2237 C CA . ALA A 1 284 ? 22.564 -3.456 -8.966 1.00 96.25 284 ALA A CA 1
ATOM 2238 C C . ALA A 1 284 ? 21.921 -3.963 -10.270 1.00 96.25 284 ALA A C 1
ATOM 2240 O O . ALA A 1 284 ? 21.463 -5.101 -10.344 1.00 96.25 284 ALA A O 1
ATOM 2241 N N . ASP A 1 285 ? 21.821 -3.134 -11.313 1.00 97.19 285 ASP A N 1
ATOM 2242 C CA . ASP A 1 285 ? 21.463 -3.613 -12.651 1.00 97.19 285 ASP A CA 1
ATOM 2243 C C . ASP A 1 285 ? 22.694 -4.229 -13.335 1.00 97.19 285 ASP A C 1
ATOM 2245 O O . ASP A 1 285 ? 23.582 -3.522 -13.819 1.00 97.19 285 ASP A O 1
ATOM 2249 N N . ALA A 1 286 ? 22.746 -5.563 -13.344 1.00 96.31 286 ALA A N 1
ATOM 2250 C CA . ALA A 1 286 ? 23.866 -6.322 -13.891 1.00 96.31 286 ALA A CA 1
ATOM 2251 C C . ALA A 1 286 ? 24.071 -6.067 -15.394 1.00 96.31 286 ALA A C 1
ATOM 2253 O O . ALA A 1 286 ? 25.207 -5.938 -15.853 1.00 96.31 286 ALA A O 1
ATOM 2254 N N . GLU A 1 287 ? 22.983 -5.909 -16.158 1.00 95.69 287 GLU A N 1
ATOM 2255 C CA . GLU A 1 287 ? 23.046 -5.649 -17.598 1.00 95.69 287 GLU A CA 1
ATOM 2256 C C . GLU A 1 287 ? 23.661 -4.270 -17.881 1.00 95.69 287 GLU A C 1
ATOM 2258 O O . GLU A 1 287 ? 24.486 -4.119 -18.790 1.00 95.69 287 GLU A O 1
ATOM 2263 N N . ALA A 1 288 ? 23.309 -3.261 -17.080 1.00 97.38 288 ALA A N 1
ATOM 2264 C CA . ALA A 1 288 ? 23.903 -1.936 -17.186 1.00 97.38 288 ALA A CA 1
ATOM 2265 C C . ALA A 1 288 ? 25.394 -1.943 -16.839 1.00 97.38 288 ALA A C 1
ATOM 2267 O O . ALA A 1 288 ? 26.184 -1.367 -17.591 1.00 97.38 288 ALA A O 1
ATOM 2268 N N . CYS A 1 289 ? 25.792 -2.628 -15.759 1.00 97.75 289 CYS A N 1
ATOM 2269 C CA . CYS A 1 289 ? 27.205 -2.791 -15.410 1.00 97.75 289 CYS A CA 1
ATOM 2270 C C . CYS A 1 289 ? 27.975 -3.487 -16.541 1.00 97.75 289 CYS A C 1
ATOM 2272 O O . CYS A 1 289 ? 28.992 -2.972 -17.001 1.00 97.75 289 CYS A O 1
ATOM 2274 N N . ARG A 1 290 ? 27.449 -4.591 -17.084 1.00 96.62 290 ARG A N 1
ATOM 2275 C CA . ARG A 1 290 ? 28.062 -5.291 -18.222 1.00 96.62 290 ARG A CA 1
ATOM 2276 C C . ARG A 1 290 ? 28.200 -4.380 -19.440 1.00 96.62 290 ARG A C 1
ATOM 2278 O O . ARG A 1 290 ? 29.242 -4.358 -20.089 1.00 96.62 290 ARG A O 1
ATOM 2285 N N . THR A 1 291 ? 27.174 -3.581 -19.732 1.00 96.50 291 THR A N 1
ATOM 2286 C CA . THR A 1 291 ? 27.196 -2.626 -20.850 1.00 96.50 291 THR A CA 1
ATOM 2287 C C . THR A 1 291 ? 28.283 -1.563 -20.664 1.00 96.50 291 THR A C 1
ATOM 2289 O O . THR A 1 291 ? 28.991 -1.244 -21.618 1.00 96.50 291 THR A O 1
ATOM 2292 N N . LEU A 1 292 ? 28.467 -1.041 -19.446 1.00 97.12 292 LEU A N 1
ATOM 2293 C CA . LEU A 1 292 ? 29.570 -0.127 -19.123 1.00 97.12 292 LEU A CA 1
ATOM 2294 C C . LEU A 1 292 ? 30.936 -0.806 -19.282 1.00 97.12 292 LEU A C 1
ATOM 2296 O O . LEU A 1 292 ? 31.853 -0.204 -19.846 1.00 97.12 292 LEU A O 1
ATOM 2300 N N . GLY A 1 293 ? 31.050 -2.062 -18.840 1.00 96.00 293 GLY A N 1
ATOM 2301 C CA . GLY A 1 293 ? 32.241 -2.894 -19.012 1.00 96.00 293 GLY A CA 1
ATOM 2302 C C . GLY A 1 293 ? 32.645 -3.019 -20.480 1.00 96.00 293 GLY A C 1
ATOM 2303 O O . GLY A 1 293 ? 33.780 -2.693 -20.831 1.00 96.00 293 GLY A O 1
ATOM 2304 N N . LEU A 1 294 ? 31.687 -3.368 -21.345 1.00 95.44 294 LEU A N 1
ATOM 2305 C CA . LEU A 1 294 ? 31.881 -3.512 -22.793 1.00 95.44 294 LEU A CA 1
ATOM 2306 C C . LEU A 1 294 ? 32.237 -2.191 -23.487 1.00 95.44 294 LEU A C 1
ATOM 2308 O O . LEU A 1 294 ? 33.069 -2.184 -24.397 1.00 95.44 294 LEU A O 1
ATOM 2312 N N . ILE A 1 295 ? 31.631 -1.070 -23.074 1.00 95.94 295 ILE A N 1
ATOM 2313 C CA . ILE A 1 295 ? 31.964 0.256 -23.621 1.00 95.94 295 ILE A CA 1
ATOM 2314 C C . ILE A 1 295 ? 33.409 0.626 -23.275 1.00 95.94 295 ILE A C 1
ATOM 2316 O O . ILE A 1 295 ? 34.135 1.124 -24.133 1.00 95.94 295 ILE A O 1
ATOM 2320 N N . HIS A 1 296 ? 33.849 0.370 -22.043 1.00 96.38 296 HIS A N 1
ATOM 2321 C CA . HIS A 1 296 ? 35.227 0.645 -21.643 1.00 96.38 296 HIS A CA 1
ATOM 2322 C C . HIS A 1 296 ? 36.233 -0.365 -22.201 1.00 96.38 296 HIS A C 1
ATOM 2324 O O . HIS A 1 296 ? 37.379 0.007 -22.419 1.00 96.38 296 HIS A O 1
ATOM 2330 N N . GLU A 1 297 ? 35.842 -1.604 -22.475 1.00 96.06 297 GLU A N 1
ATOM 2331 C CA . GLU A 1 297 ? 36.717 -2.597 -23.105 1.00 96.06 297 GLU A CA 1
ATOM 2332 C C . GLU A 1 297 ? 37.023 -2.235 -24.562 1.00 96.06 297 GLU A C 1
ATOM 2334 O O . GLU A 1 297 ? 38.181 -2.157 -24.980 1.00 96.06 297 GLU A O 1
ATOM 2339 N N . ASN A 1 298 ? 35.964 -1.970 -25.327 1.00 94.44 298 ASN A N 1
ATOM 2340 C CA . ASN A 1 298 ? 36.046 -1.793 -26.773 1.00 94.44 298 ASN A CA 1
ATOM 2341 C C . ASN A 1 298 ? 36.287 -0.338 -27.179 1.00 94.44 298 ASN A C 1
ATOM 2343 O O . ASN A 1 298 ? 36.779 -0.076 -28.278 1.00 94.44 298 ASN A O 1
ATOM 2347 N N . GLY A 1 299 ? 36.008 0.607 -26.279 1.00 92.00 299 GLY A N 1
ATOM 2348 C CA . GLY A 1 299 ? 35.861 2.010 -26.633 1.00 92.00 299 GLY A CA 1
ATOM 2349 C C . GLY A 1 299 ? 34.589 2.222 -27.456 1.00 92.00 299 GLY A C 1
ATOM 2350 O O . GLY A 1 299 ? 34.090 1.317 -28.128 1.00 92.00 299 GLY A O 1
ATOM 2351 N N . ARG A 1 300 ? 34.022 3.426 -27.397 1.00 90.50 300 ARG A N 1
ATOM 2352 C CA . ARG A 1 300 ? 32.850 3.783 -28.203 1.00 90.50 300 ARG A CA 1
ATOM 2353 C C . ARG A 1 300 ? 32.791 5.285 -28.409 1.00 90.50 300 ARG A C 1
ATOM 2355 O O . ARG A 1 300 ? 32.722 6.020 -27.429 1.00 90.50 300 ARG A O 1
ATOM 2362 N N . GLU A 1 301 ? 32.762 5.706 -29.671 1.00 88.62 301 GLU A N 1
ATOM 2363 C CA . GLU A 1 301 ? 32.742 7.126 -30.051 1.00 88.62 301 GLU A CA 1
ATOM 2364 C C . GLU A 1 301 ? 33.875 7.895 -29.337 1.00 88.62 301 GLU A C 1
ATOM 2366 O O . GLU A 1 301 ? 35.043 7.536 -29.494 1.00 88.62 301 GLU A O 1
ATOM 2371 N N . GLU A 1 302 ? 33.561 8.909 -28.527 1.00 89.19 302 GLU A N 1
ATOM 2372 C CA . GLU A 1 302 ? 34.527 9.707 -27.763 1.00 89.19 302 GLU A CA 1
ATOM 2373 C C . GLU A 1 302 ? 35.198 8.960 -26.590 1.00 89.19 302 GLU A C 1
ATOM 2375 O O . GLU A 1 302 ? 36.169 9.446 -26.002 1.00 89.19 302 GLU A O 1
ATOM 2380 N N . ILE A 1 303 ? 34.703 7.774 -26.227 1.00 92.25 303 ILE A N 1
ATOM 2381 C CA . ILE A 1 303 ? 35.175 7.018 -25.065 1.00 92.25 303 ILE A CA 1
ATOM 2382 C C . ILE A 1 303 ? 36.310 6.080 -25.467 1.00 92.25 303 ILE A C 1
ATOM 2384 O O . ILE A 1 303 ? 36.107 5.079 -26.155 1.00 92.25 303 ILE A O 1
ATOM 2388 N N . LYS A 1 304 ? 37.515 6.377 -24.973 1.00 94.25 304 LYS A N 1
ATOM 2389 C CA . LYS A 1 304 ? 38.694 5.520 -25.146 1.00 94.25 304 LYS A CA 1
ATOM 2390 C C . LYS A 1 304 ? 38.584 4.233 -24.326 1.00 94.25 304 LYS A C 1
ATOM 2392 O O . LYS A 1 304 ? 38.004 4.214 -23.236 1.00 94.25 304 LYS A O 1
ATOM 2397 N N . LYS A 1 305 ? 39.236 3.184 -24.833 1.00 96.06 305 LYS A N 1
ATOM 2398 C CA . LYS A 1 305 ? 39.428 1.917 -24.123 1.00 96.06 305 LYS A CA 1
ATOM 2399 C C . LYS A 1 305 ? 40.080 2.152 -22.757 1.00 96.06 305 LYS A C 1
ATOM 2401 O O . LYS A 1 305 ? 41.029 2.926 -22.634 1.00 96.06 305 LYS A O 1
ATOM 2406 N N . ASN A 1 306 ? 39.582 1.474 -21.732 1.00 97.12 306 ASN A N 1
ATOM 2407 C CA . ASN A 1 306 ? 40.095 1.498 -20.372 1.00 97.12 306 ASN A CA 1
ATOM 2408 C C . ASN A 1 306 ? 39.854 0.137 -19.705 1.00 97.12 306 ASN A C 1
ATOM 2410 O O . ASN A 1 306 ? 38.782 -0.124 -19.155 1.00 97.12 306 ASN A O 1
ATOM 2414 N N . LYS A 1 307 ? 40.886 -0.715 -19.727 1.00 95.31 307 LYS A N 1
ATOM 2415 C CA . LYS A 1 307 ? 40.830 -2.077 -19.181 1.00 95.31 307 LYS A CA 1
ATOM 2416 C C . LYS A 1 307 ? 40.491 -2.102 -17.687 1.00 95.31 307 LYS A C 1
ATOM 2418 O O . LYS A 1 307 ? 39.708 -2.936 -17.259 1.00 95.31 307 LYS A O 1
ATOM 2423 N N . PHE A 1 308 ? 41.016 -1.160 -16.903 1.00 95.44 308 PHE A N 1
ATOM 2424 C CA . PHE A 1 308 ? 40.749 -1.101 -15.464 1.00 95.44 308 PHE A CA 1
ATOM 2425 C C . PHE A 1 308 ? 39.273 -0.811 -15.158 1.00 95.44 308 PHE A C 1
ATOM 2427 O O . PHE A 1 308 ? 38.646 -1.518 -14.372 1.00 95.44 308 PHE A O 1
ATOM 2434 N N . LYS A 1 309 ? 38.687 0.204 -15.810 1.00 95.94 309 LYS A N 1
ATOM 2435 C CA . LYS A 1 309 ? 37.254 0.511 -15.663 1.00 95.94 309 LYS A CA 1
ATOM 2436 C C . LYS A 1 309 ? 36.384 -0.633 -16.169 1.00 95.94 309 LYS A C 1
ATOM 2438 O O . LYS A 1 309 ? 35.386 -0.949 -15.534 1.00 95.94 309 LYS A O 1
ATOM 2443 N N . SER A 1 310 ? 36.776 -1.245 -17.283 1.00 96.56 310 SER A N 1
ATOM 2444 C CA . SER A 1 310 ? 36.084 -2.397 -17.852 1.00 96.56 310 SER A CA 1
ATOM 2445 C C . SER A 1 310 ? 35.995 -3.559 -16.853 1.00 96.56 310 SER A C 1
ATOM 2447 O O . SER A 1 310 ? 34.888 -3.940 -16.478 1.00 96.56 310 SER A O 1
ATOM 2449 N N . LEU A 1 311 ? 37.135 -4.016 -16.316 1.00 96.06 311 LEU A N 1
ATOM 2450 C CA . LEU A 1 311 ? 37.197 -5.084 -15.307 1.00 96.06 311 LEU A CA 1
ATOM 2451 C C . LEU A 1 311 ? 36.407 -4.739 -14.041 1.00 96.06 311 LEU A C 1
ATOM 2453 O O . LEU A 1 311 ? 35.704 -5.587 -13.497 1.00 96.06 311 LEU A O 1
ATOM 2457 N N . LYS A 1 312 ? 36.462 -3.478 -13.591 1.00 96.88 312 LYS A N 1
ATOM 2458 C CA . LYS A 1 312 ? 35.662 -3.021 -12.448 1.00 96.88 312 LYS A CA 1
ATOM 2459 C C . LYS A 1 312 ? 34.166 -3.231 -12.695 1.00 96.88 312 LYS A C 1
ATOM 2461 O O . LYS A 1 312 ? 33.480 -3.775 -11.835 1.00 96.88 312 LYS A O 1
ATOM 2466 N N . PHE A 1 313 ? 33.660 -2.812 -13.853 1.00 97.94 313 PHE A N 1
ATOM 2467 C CA . PHE A 1 313 ? 32.242 -2.953 -14.175 1.00 97.94 313 PHE A CA 1
ATOM 2468 C C . PHE A 1 313 ? 31.829 -4.405 -14.442 1.00 97.94 313 PHE A C 1
ATOM 2470 O O . PHE A 1 313 ? 30.733 -4.786 -14.036 1.00 97.94 313 PHE A O 1
ATOM 2477 N N . PHE A 1 314 ? 32.687 -5.229 -15.051 1.00 97.81 314 PHE A N 1
ATOM 2478 C CA . PHE A 1 314 ? 32.427 -6.666 -15.198 1.00 97.81 314 PHE A CA 1
ATOM 2479 C C . PHE A 1 314 ? 32.381 -7.386 -13.851 1.00 97.81 314 PHE A C 1
ATOM 2481 O O . PHE A 1 314 ? 31.444 -8.138 -13.599 1.00 97.81 314 PHE A O 1
ATOM 2488 N N . SER A 1 315 ? 33.303 -7.073 -12.938 1.00 96.88 315 SER A N 1
ATOM 2489 C CA . SER A 1 315 ? 33.262 -7.586 -11.566 1.00 96.88 315 SER A CA 1
ATOM 2490 C C . SER A 1 315 ? 31.963 -7.189 -10.850 1.00 96.88 315 SER A C 1
ATOM 2492 O O . SER A 1 315 ? 31.320 -8.031 -10.226 1.00 96.88 315 SER A O 1
ATOM 2494 N N . GLN A 1 316 ? 31.511 -5.937 -10.997 1.00 97.12 316 GLN A N 1
ATOM 2495 C CA . GLN A 1 316 ? 30.215 -5.508 -10.456 1.00 97.12 316 GLN A CA 1
ATOM 2496 C C . GLN A 1 316 ? 29.038 -6.263 -11.092 1.00 97.12 316 GLN A C 1
ATOM 2498 O O . GLN A 1 316 ? 28.153 -6.711 -10.372 1.00 97.12 316 GLN A O 1
ATOM 2503 N N . ALA A 1 317 ? 29.031 -6.436 -12.417 1.00 97.31 317 ALA A N 1
ATOM 2504 C CA . ALA A 1 317 ? 27.994 -7.189 -13.121 1.00 97.31 317 ALA A CA 1
ATOM 2505 C C . ALA A 1 317 ? 27.925 -8.650 -12.645 1.00 97.31 317 ALA A C 1
ATOM 2507 O O . ALA A 1 317 ? 26.836 -9.143 -12.357 1.00 97.31 317 ALA A O 1
ATOM 2508 N N . CYS A 1 318 ? 29.083 -9.299 -12.484 1.00 97.12 318 CYS A N 1
ATOM 2509 C CA . CYS A 1 318 ? 29.209 -10.645 -11.930 1.00 97.12 318 CYS A CA 1
ATOM 2510 C C . CYS A 1 318 ? 28.607 -10.735 -10.520 1.00 97.12 318 CYS A C 1
ATOM 2512 O O . CYS A 1 318 ? 27.758 -11.585 -10.258 1.00 97.12 318 CYS A O 1
ATOM 2514 N N . ASN A 1 319 ? 28.952 -9.792 -9.636 1.00 96.69 319 ASN A N 1
ATOM 2515 C CA . ASN A 1 319 ? 28.399 -9.730 -8.277 1.00 96.69 319 ASN A CA 1
ATOM 2516 C C . ASN A 1 319 ? 26.873 -9.530 -8.256 1.00 96.69 319 ASN A C 1
ATOM 2518 O O . ASN A 1 319 ? 26.218 -9.898 -7.283 1.00 96.69 319 ASN A O 1
ATOM 2522 N N . PHE A 1 320 ? 26.298 -8.952 -9.313 1.00 95.94 320 PHE A N 1
ATOM 2523 C CA . PHE A 1 320 ? 24.853 -8.771 -9.474 1.00 95.94 320 PHE A CA 1
ATOM 2524 C C . PHE A 1 320 ? 24.172 -9.896 -10.271 1.00 95.94 320 PHE A C 1
ATOM 2526 O O . PHE A 1 320 ? 22.992 -9.773 -10.603 1.00 95.94 320 PHE A O 1
ATOM 2533 N N . GLY A 1 321 ? 24.885 -10.994 -10.544 1.00 94.06 321 GLY A N 1
ATOM 2534 C CA . GLY A 1 321 ? 24.338 -12.216 -11.136 1.00 94.06 321 GLY A CA 1
ATOM 2535 C C . GLY A 1 321 ? 24.529 -12.366 -12.648 1.00 94.06 321 GLY A C 1
ATOM 2536 O O . GLY A 1 321 ? 23.945 -13.276 -13.229 1.00 94.06 321 GLY A O 1
ATOM 2537 N N . ASP A 1 322 ? 25.321 -11.513 -13.310 1.00 94.25 322 ASP A N 1
ATOM 2538 C CA . ASP A 1 322 ? 25.693 -11.730 -14.716 1.00 94.25 322 ASP A CA 1
ATOM 2539 C C . ASP A 1 322 ? 26.882 -12.696 -14.823 1.00 94.25 322 ASP A C 1
ATOM 2541 O O . ASP A 1 322 ? 28.046 -12.295 -14.814 1.00 94.25 322 ASP A O 1
ATOM 2545 N N . GLU A 1 323 ? 26.588 -13.990 -14.951 1.00 92.69 323 GLU A N 1
ATOM 2546 C CA . GLU A 1 323 ? 27.603 -15.056 -15.014 1.00 92.69 323 GLU A CA 1
ATOM 2547 C C . GLU A 1 323 ? 28.594 -14.895 -16.176 1.00 92.69 323 GLU A C 1
ATOM 2549 O O . GLU A 1 323 ? 29.747 -15.323 -16.090 1.00 92.69 323 GLU A O 1
ATOM 2554 N N . SER A 1 324 ? 28.160 -14.266 -17.273 1.00 90.69 324 SER A N 1
ATOM 2555 C CA . SER A 1 324 ? 29.016 -14.018 -18.439 1.00 90.69 324 SER A CA 1
ATOM 2556 C C . SER A 1 324 ? 30.169 -13.075 -18.098 1.00 90.69 324 SER A C 1
ATOM 2558 O O . SER A 1 324 ? 31.279 -13.264 -18.590 1.00 90.69 324 SER A O 1
ATOM 2560 N N . SER A 1 325 ? 29.927 -12.100 -17.221 1.00 90.94 325 SER A N 1
ATOM 2561 C CA . SER A 1 325 ? 30.940 -11.146 -16.765 1.00 90.94 325 SER A CA 1
ATOM 2562 C C . SER A 1 325 ? 31.894 -11.722 -15.715 1.00 90.94 325 SER A C 1
ATOM 2564 O O . SER A 1 325 ? 32.930 -11.120 -15.459 1.00 90.94 325 SER A O 1
ATOM 2566 N N . CYS A 1 326 ? 31.592 -12.881 -15.117 1.00 89.06 326 CYS A N 1
ATOM 2567 C CA . CYS A 1 326 ? 32.466 -13.530 -14.130 1.00 89.06 326 CYS A CA 1
ATOM 2568 C C . CYS A 1 326 ? 33.697 -14.213 -14.747 1.00 89.06 326 CYS A C 1
ATOM 2570 O O . CYS A 1 326 ? 34.608 -14.608 -14.025 1.00 89.06 326 CYS A O 1
ATOM 2572 N N . LYS A 1 327 ? 33.704 -14.399 -16.071 1.00 80.50 327 LYS A N 1
ATOM 2573 C CA . LYS A 1 327 ? 34.745 -15.131 -16.810 1.00 80.50 327 LYS A CA 1
ATOM 2574 C C . LYS A 1 327 ? 35.819 -14.215 -17.420 1.00 80.50 327 LYS A C 1
ATOM 2576 O O . LYS A 1 327 ? 36.642 -14.710 -18.187 1.00 80.50 327 LYS A O 1
ATOM 2581 N N . LEU A 1 328 ? 35.754 -12.909 -17.135 1.00 69.00 328 LEU A N 1
ATOM 2582 C CA . LEU A 1 328 ? 36.574 -11.845 -17.729 1.00 69.00 328 LEU A CA 1
ATOM 2583 C C . LEU A 1 328 ? 37.569 -11.266 -16.710 1.00 69.00 328 LEU A C 1
ATOM 2585 O O . LEU A 1 328 ? 38.604 -11.920 -16.469 1.00 69.00 328 LEU A O 1
#

Foldseek 3Di:
DVVVVVVVVVVVVVVVVVVVVVVVLVVLLVVLVVVLVVLDLVSLQVNLVSLVVVVDPVSPVSSVVSLVSSVVSVPLVSLQVVLVLCCDPPHPNPDNVSSLVSLVSSVVVLDLSSLQVNLLCLLPVPDVGGNDNPSSLVSLVSSLVPPLVSLQVQLVCLCPVDPSRGNDNVSSLVSLVSSLVVLPLVSLQVNLVVCVVVVVLVSSLVSLVSNLVVLQLVSLQVNLVCLCVPDDPRHNDNVSSLVSLVSSLVSPNLVSLQVNLVVCVVVVNNVVSLVSLVSSLVSLPLVSLQVQLVCQCVPDDVGHHDNVSNLVSLVSSVVSPPVVSVVD

pLDDT: mean 91.4, std 8.56, range [54.91, 98.31]

Sequence (328 aa):
MKKMMIGLMLIVSLYAESTIEKENKERELRLYEKQCQEGNATACYKAGVKYTNQATIEGRATAFTFFHKSCDLNDTYVCTKLARTYESNLSTRYDINKSIGLYKKSCLLKDAKACEGLGFIYEEGRGEVAPDHDLAVKYFMKTCEFSTDSCKKIAFAYDFGVNGLHKERSSAIVFYKKACDYNITTSCSSLGRFYLEDKKYVDASLVLKKSCQSKDGWSCSQLGELYAVGANKMVKDNNKSVSFYDKACNYGSRTSCSKLGRMYLNNKKVTKALGYLQKACERADAEACRTLGLIHENGREEIKKNKFKSLKFFSQACNFGDESSCKL